Protein AF-A0A803P0S5-F1 (afdb_monomer_lite)

Structure (mmCIF, N/CA/C/O backbone):
data_AF-A0A803P0S5-F1
#
_entry.id   AF-A0A803P0S5-F1
#
loop_
_atom_site.group_PDB
_atom_site.id
_atom_site.type_symbol
_atom_site.label_atom_id
_atom_site.label_alt_id
_atom_site.label_comp_id
_atom_site.label_asym_i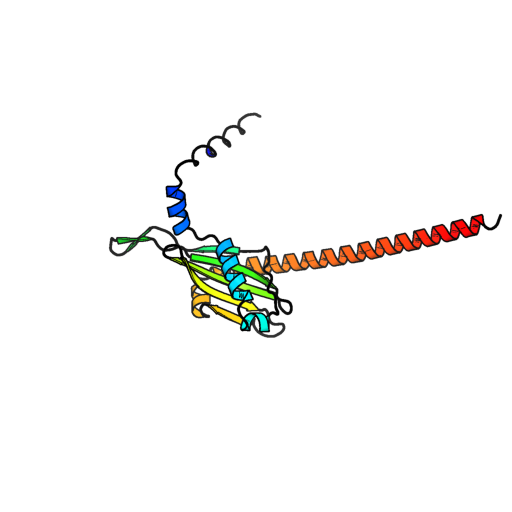d
_atom_site.label_entity_id
_atom_site.label_seq_id
_atom_site.pdbx_PDB_ins_code
_atom_site.Cartn_x
_atom_site.Cartn_y
_atom_site.Cartn_z
_atom_site.occupancy
_atom_site.B_iso_or_equiv
_atom_site.auth_seq_id
_atom_site.auth_comp_id
_atom_site.auth_asym_id
_atom_site.auth_atom_id
_atom_site.pdbx_PDB_model_num
ATOM 1 N N . MET A 1 1 ? -26.460 38.563 -8.186 1.00 47.56 1 MET A N 1
ATOM 2 C CA . MET A 1 1 ? -27.114 37.252 -7.992 1.00 47.56 1 MET A CA 1
ATOM 3 C C . MET A 1 1 ? -27.682 36.902 -9.351 1.00 47.56 1 MET A C 1
ATOM 5 O O . MET A 1 1 ? -28.290 37.793 -9.913 1.00 47.56 1 MET A O 1
ATOM 9 N N . GLU A 1 2 ? -27.401 35.695 -9.853 1.00 44.16 2 GLU A N 1
ATOM 10 C CA . GLU A 1 2 ? -27.613 35.226 -11.243 1.00 44.16 2 GLU A CA 1
ATOM 11 C C . GLU A 1 2 ? -26.492 35.617 -12.215 1.00 44.16 2 GLU A C 1
ATOM 13 O O . GLU A 1 2 ? -26.513 36.709 -12.748 1.00 44.16 2 GLU A O 1
ATOM 18 N N . ASP A 1 3 ? -25.486 34.737 -12.373 1.00 40.53 3 ASP A N 1
ATOM 19 C CA . ASP A 1 3 ? -24.646 34.631 -13.597 1.00 40.53 3 ASP A CA 1
ATOM 20 C C . ASP A 1 3 ? -23.597 33.488 -13.563 1.00 40.53 3 ASP A C 1
ATOM 22 O O . ASP A 1 3 ? -22.691 33.430 -14.390 1.00 40.53 3 ASP A O 1
ATOM 26 N N . TYR A 1 4 ? -23.696 32.518 -12.641 1.00 40.38 4 TYR A N 1
ATOM 27 C CA . TYR A 1 4 ? -22.691 31.441 -12.505 1.00 40.38 4 TYR A CA 1
ATOM 28 C C . TYR A 1 4 ? -23.192 30.019 -12.800 1.00 40.38 4 TYR A C 1
ATOM 30 O O . TYR A 1 4 ? -22.444 29.058 -12.641 1.00 40.38 4 TYR A O 1
ATOM 38 N N . VAL A 1 5 ? -24.433 29.852 -13.265 1.00 45.25 5 VAL A N 1
ATOM 39 C CA . VAL A 1 5 ? -25.038 28.511 -13.416 1.00 45.25 5 VAL A CA 1
ATOM 40 C C . VAL A 1 5 ? -24.919 27.946 -14.844 1.00 45.25 5 VAL A C 1
ATOM 42 O O . VAL A 1 5 ? -25.042 26.741 -15.041 1.00 45.25 5 VAL A O 1
ATOM 45 N N . TRP A 1 6 ? -24.565 28.755 -15.849 1.00 37.88 6 TRP A N 1
ATOM 46 C CA . TRP A 1 6 ? -24.624 28.326 -17.259 1.00 37.88 6 TRP A CA 1
ATOM 47 C C . TRP A 1 6 ? -23.312 27.832 -17.892 1.00 37.88 6 TRP A C 1
ATOM 49 O O . TRP A 1 6 ? -23.338 27.321 -19.010 1.00 37.88 6 TRP A O 1
ATOM 59 N N . HIS A 1 7 ? -22.171 27.885 -17.197 1.00 35.47 7 HIS A N 1
ATOM 60 C CA . HIS A 1 7 ? -20.891 27.414 -17.761 1.00 35.47 7 HIS A CA 1
ATOM 61 C C . HIS A 1 7 ? -20.536 25.947 -17.442 1.00 35.47 7 HIS A C 1
ATOM 63 O O . HIS A 1 7 ? -19.604 25.403 -18.033 1.00 35.47 7 HIS A O 1
ATOM 69 N N . CYS A 1 8 ? -21.296 25.266 -16.575 1.00 38.72 8 CYS A N 1
ATOM 70 C CA . CYS A 1 8 ? -20.993 23.886 -16.159 1.00 38.72 8 CYS A CA 1
ATOM 71 C C . CYS A 1 8 ? -21.664 22.779 -16.994 1.00 38.72 8 CYS A C 1
ATOM 73 O O . CYS A 1 8 ? -21.311 21.613 -16.830 1.00 38.72 8 CYS A O 1
ATOM 75 N N . GLN A 1 9 ? -22.585 23.093 -17.913 1.00 36.31 9 GLN A N 1
ATOM 76 C CA . GLN A 1 9 ? -23.286 22.064 -18.705 1.00 36.31 9 GLN A CA 1
ATOM 77 C C . GLN A 1 9 ? -22.793 21.899 -20.151 1.00 36.31 9 GLN A C 1
ATOM 79 O O . GLN A 1 9 ? -22.997 20.834 -20.733 1.00 36.31 9 GLN A O 1
ATOM 84 N N . TYR A 1 10 ? -22.066 22.862 -20.729 1.00 33.28 10 TYR A N 1
ATOM 85 C CA . TYR A 1 10 ? -21.637 22.760 -22.135 1.00 33.28 10 TYR A CA 1
ATOM 86 C C . TYR A 1 10 ? -20.366 21.924 -22.366 1.00 33.28 10 TYR A C 1
ATOM 88 O O . TYR A 1 10 ? -20.175 21.387 -23.458 1.00 33.28 10 TYR A O 1
ATOM 96 N N . LEU A 1 11 ? -19.523 21.712 -21.346 1.00 36.22 11 LEU A N 1
ATOM 97 C CA . LEU A 1 11 ? -18.338 20.848 -21.483 1.00 36.22 11 LEU A CA 1
ATOM 98 C C . LEU A 1 11 ? -18.646 19.344 -21.372 1.00 36.22 11 LEU A C 1
ATOM 100 O O . LEU A 1 11 ? -17.799 18.520 -21.721 1.00 36.22 11 LEU A O 1
ATOM 104 N N . TYR A 1 12 ? -19.854 18.969 -20.937 1.00 37.53 12 TYR A N 1
ATOM 105 C CA . TYR A 1 12 ? -20.242 17.566 -20.751 1.00 37.53 12 TYR A CA 1
ATOM 106 C C . TYR A 1 12 ? -20.809 16.894 -22.015 1.00 37.53 12 TYR A C 1
ATOM 108 O O . TYR A 1 12 ? -21.066 15.690 -22.004 1.00 37.53 12 TYR A O 1
ATOM 116 N N . TRP A 1 13 ? -20.960 17.625 -23.129 1.00 30.84 13 TRP A N 1
ATOM 117 C CA . TRP A 1 13 ? -21.621 17.114 -24.341 1.00 30.84 13 TRP A CA 1
ATOM 118 C C . TRP A 1 13 ? -20.721 16.924 -25.577 1.00 30.84 13 TRP A C 1
ATOM 120 O O . TRP A 1 13 ? -21.161 16.339 -26.564 1.00 30.84 13 TRP A O 1
ATOM 130 N N . VAL A 1 14 ? -19.439 17.317 -25.541 1.00 37.56 14 VAL A N 1
ATOM 131 C CA . VAL A 1 14 ? -18.550 17.247 -26.730 1.00 37.56 14 VAL A CA 1
ATOM 132 C C . VAL A 1 14 ? -17.591 16.039 -26.732 1.00 37.56 14 VAL A C 1
ATOM 134 O O . VAL A 1 14 ? -17.011 15.700 -27.760 1.00 37.56 14 VAL A O 1
ATOM 137 N N . LEU A 1 15 ? -17.472 15.286 -25.633 1.00 41.56 15 LEU A N 1
ATOM 138 C CA . LEU A 1 15 ? -16.545 14.140 -25.524 1.00 41.56 15 LEU A CA 1
ATOM 139 C C . LEU A 1 15 ? -17.219 12.759 -25.620 1.00 41.56 15 LEU A C 1
ATOM 141 O O . LEU A 1 15 ? -16.735 11.779 -25.054 1.00 41.56 15 LEU A O 1
ATOM 145 N N . ARG A 1 16 ? -18.317 12.647 -26.376 1.00 42.69 16 ARG A N 1
ATOM 146 C CA . ARG A 1 16 ? -19.028 11.378 -26.615 1.00 42.69 16 ARG A CA 1
ATOM 147 C C . ARG A 1 16 ? -19.100 11.012 -28.103 1.00 42.69 16 ARG A C 1
ATOM 149 O O . ARG A 1 16 ? -20.183 10.779 -28.621 1.00 42.69 16 ARG A O 1
ATOM 156 N N . ARG A 1 17 ? -17.965 10.914 -28.809 1.00 42.03 17 ARG A N 1
ATOM 157 C CA . ARG A 1 17 ? -17.876 10.196 -30.102 1.00 42.03 17 ARG A CA 1
ATOM 158 C C . ARG A 1 17 ? -16.496 9.552 -30.302 1.00 42.03 17 ARG A C 1
ATOM 160 O O . ARG A 1 17 ? -15.474 10.187 -30.072 1.00 42.03 17 ARG A O 1
ATOM 167 N N . ASN A 1 18 ? -16.514 8.311 -30.804 1.00 40.56 18 ASN A N 1
ATOM 168 C CA . ASN A 1 18 ? -15.414 7.496 -31.359 1.00 40.56 18 ASN A CA 1
ATOM 169 C C . ASN A 1 18 ? -14.682 6.524 -30.401 1.00 40.56 18 ASN A C 1
ATOM 171 O O . ASN A 1 18 ? -13.647 6.827 -29.807 1.00 40.56 18 ASN A O 1
ATOM 175 N N . GLY A 1 19 ? -15.163 5.272 -30.360 1.00 47.06 19 GLY A N 1
ATOM 176 C CA . GLY A 1 19 ? -14.571 4.136 -29.631 1.00 47.06 19 GLY A CA 1
ATOM 177 C C . GLY A 1 19 ? -13.154 3.714 -30.067 1.00 47.06 19 GLY A C 1
ATOM 178 O O . GLY A 1 19 ? -12.514 2.927 -29.373 1.00 47.06 19 GLY A O 1
ATOM 179 N N . GLN A 1 20 ? -12.607 4.274 -31.152 1.00 40.25 20 GLN A N 1
ATOM 180 C CA . GLN A 1 20 ? -11.223 4.018 -31.578 1.00 40.25 20 GLN A CA 1
ATOM 181 C C . GLN A 1 20 ? -10.187 4.796 -30.739 1.00 40.25 20 GLN A C 1
ATOM 183 O O . GLN A 1 20 ? -9.098 4.288 -30.464 1.00 40.25 20 GLN A O 1
ATOM 188 N N . GLY A 1 21 ? -10.542 5.984 -30.229 1.00 42.38 21 GLY A N 1
ATOM 189 C CA . GLY A 1 21 ? -9.680 6.771 -29.334 1.00 42.38 21 GLY A CA 1
ATOM 190 C C . GLY A 1 21 ? -9.523 6.149 -27.938 1.00 42.38 21 GLY A C 1
ATOM 191 O O . GLY A 1 21 ? -8.459 6.255 -27.321 1.00 42.38 21 GLY A O 1
ATOM 192 N N . LEU A 1 22 ? -10.550 5.430 -27.465 1.00 46.50 22 LEU A N 1
ATOM 193 C CA . LEU A 1 22 ? -10.514 4.665 -26.213 1.00 46.50 22 LEU A CA 1
ATOM 194 C C . LEU A 1 22 ? -9.518 3.500 -26.279 1.00 46.50 22 LEU A C 1
ATOM 196 O O . LEU A 1 22 ? -8.771 3.285 -25.325 1.00 46.50 22 LEU A O 1
ATOM 200 N N . TY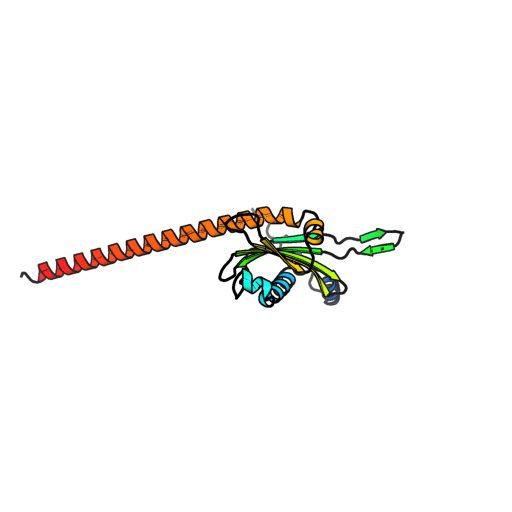R A 1 23 ? -9.452 2.788 -27.407 1.00 46.53 23 TYR A N 1
ATOM 201 C CA . TYR A 1 23 ? -8.584 1.615 -27.566 1.00 46.53 23 TYR A CA 1
ATOM 202 C C . TYR A 1 23 ? -7.093 1.977 -27.559 1.00 46.53 23 TYR A C 1
ATOM 204 O O . TYR A 1 23 ? -6.273 1.298 -26.934 1.00 46.53 23 TYR A O 1
ATOM 212 N N . VAL A 1 24 ? -6.736 3.088 -28.212 1.00 48.72 24 VAL A N 1
ATOM 213 C CA . VAL A 1 24 ? -5.361 3.606 -28.225 1.00 48.72 24 VAL A CA 1
ATOM 214 C C . VAL A 1 24 ? -4.982 4.117 -26.833 1.00 48.72 24 VAL A C 1
ATOM 216 O O . VAL A 1 24 ? -3.957 3.704 -26.293 1.00 48.72 24 VAL A O 1
ATOM 219 N N . ARG A 1 25 ? -5.840 4.917 -26.180 1.00 51.81 25 ARG A N 1
ATOM 220 C CA . ARG A 1 25 ? -5.601 5.380 -24.799 1.00 51.81 25 ARG A CA 1
ATOM 221 C C . ARG A 1 25 ? -5.456 4.216 -23.814 1.00 51.81 25 ARG A C 1
ATOM 223 O O . ARG A 1 25 ? -4.522 4.215 -23.016 1.00 51.81 25 ARG A O 1
ATOM 230 N N . ALA A 1 26 ? -6.293 3.184 -23.906 1.00 57.50 26 ALA A N 1
ATOM 231 C CA . ALA A 1 26 ? -6.224 2.013 -23.031 1.00 57.50 26 ALA A CA 1
ATOM 232 C C . ALA A 1 26 ? -4.910 1.224 -23.171 1.00 57.50 26 ALA A C 1
ATOM 234 O O . ALA A 1 26 ? -4.435 0.647 -22.190 1.00 57.50 26 ALA A O 1
ATOM 235 N N . ARG A 1 27 ? -4.278 1.212 -24.354 1.00 57.25 27 ARG A N 1
ATOM 236 C CA . ARG A 1 27 ? -2.969 0.565 -24.562 1.00 57.25 27 ARG A CA 1
ATOM 237 C C . ARG A 1 27 ? -1.812 1.313 -23.896 1.00 57.25 27 ARG A C 1
ATOM 239 O O . ARG A 1 27 ? -0.848 0.661 -23.491 1.00 57.25 27 ARG A O 1
ATOM 246 N N . PHE A 1 28 ? -1.921 2.631 -23.728 1.00 61.09 28 PHE A N 1
ATOM 247 C CA . PHE A 1 28 ? -0.835 3.482 -23.221 1.00 61.09 28 PHE A CA 1
ATOM 248 C C . PHE A 1 28 ? -1.054 4.033 -21.803 1.00 61.09 28 PHE A C 1
ATOM 250 O O . PHE A 1 28 ? -0.093 4.457 -21.162 1.00 61.09 28 PHE A O 1
ATOM 257 N N . THR A 1 29 ? -2.280 4.001 -21.278 1.00 74.56 29 THR A N 1
ATOM 258 C CA . THR A 1 29 ? -2.593 4.416 -19.903 1.00 74.56 29 THR A CA 1
ATOM 259 C C . THR A 1 29 ? -2.438 3.248 -18.932 1.00 74.56 29 THR A C 1
ATOM 261 O O . THR A 1 29 ? -2.897 2.136 -19.202 1.00 74.56 29 THR A O 1
ATOM 264 N N . ILE A 1 30 ? -1.789 3.487 -17.793 1.00 87.12 30 ILE A N 1
ATOM 265 C CA . ILE A 1 30 ? -1.737 2.544 -16.672 1.00 87.12 30 ILE A CA 1
ATOM 266 C C . ILE A 1 30 ? -2.931 2.829 -15.762 1.00 87.12 30 ILE A C 1
ATOM 268 O O . ILE A 1 30 ? -3.132 3.967 -15.358 1.00 87.12 30 ILE A O 1
ATOM 272 N N . ASN A 1 31 ? -3.727 1.799 -15.477 1.00 89.12 31 ASN A N 1
ATOM 273 C CA . ASN A 1 31 ? -4.749 1.836 -14.431 1.00 89.12 31 ASN A CA 1
ATOM 274 C C . ASN A 1 31 ? -4.131 1.300 -13.115 1.00 89.12 31 ASN A C 1
ATOM 276 O O . ASN A 1 31 ? -3.709 0.134 -13.128 1.00 89.12 31 ASN A O 1
ATOM 280 N N . PRO A 1 32 ? -4.068 2.107 -12.036 1.00 90.31 32 PRO A N 1
ATOM 281 C CA . PRO A 1 32 ? -3.460 1.721 -10.761 1.00 90.31 32 PRO A CA 1
ATOM 282 C C . PRO A 1 32 ? -4.259 0.642 -10.013 1.00 90.31 32 PRO A C 1
ATOM 284 O O . PRO A 1 32 ? -3.650 -0.278 -9.482 1.00 90.31 32 PRO A O 1
ATOM 287 N N . ASP A 1 33 ? -5.594 0.635 -10.064 1.00 92.25 33 ASP A N 1
ATOM 288 C CA . ASP A 1 33 ? -6.414 -0.417 -9.431 1.00 92.25 33 ASP A CA 1
ATOM 289 C C . ASP A 1 33 ? -6.187 -1.793 -10.057 1.00 92.25 33 ASP A C 1
ATOM 291 O O . ASP A 1 33 ? -6.251 -2.838 -9.407 1.00 92.25 33 ASP A O 1
ATOM 295 N N . ARG A 1 34 ? -5.905 -1.827 -11.362 1.00 92.75 34 ARG A N 1
ATOM 296 C CA . ARG A 1 34 ? -5.506 -3.068 -12.028 1.00 92.75 34 ARG A CA 1
ATOM 297 C C . ARG A 1 34 ? -4.119 -3.517 -11.576 1.00 92.75 34 ARG A C 1
ATOM 299 O O . ARG A 1 34 ? -3.926 -4.717 -11.411 1.00 92.75 34 ARG A O 1
ATOM 306 N N . VAL A 1 35 ? -3.185 -2.587 -11.371 1.00 94.12 35 VAL A N 1
ATOM 307 C CA . VAL A 1 35 ? -1.857 -2.894 -10.814 1.00 94.12 35 VAL A CA 1
ATOM 308 C C . VAL A 1 35 ? -1.993 -3.446 -9.396 1.00 94.12 35 VAL A C 1
ATOM 310 O O . VAL A 1 35 ? -1.453 -4.514 -9.126 1.00 94.12 35 VAL A O 1
ATOM 313 N N . TYR A 1 36 ? -2.794 -2.799 -8.549 1.00 95.31 36 TYR A N 1
ATOM 314 C CA . TYR A 1 36 ? -3.115 -3.252 -7.197 1.00 95.31 36 TYR A CA 1
ATOM 315 C C . TYR A 1 36 ? -3.657 -4.687 -7.187 1.00 95.31 36 TYR A C 1
ATOM 317 O O . TYR A 1 36 ? -3.119 -5.546 -6.496 1.00 95.31 36 TYR A O 1
ATOM 325 N N . ARG A 1 37 ? -4.658 -4.998 -8.024 1.00 95.19 37 ARG A N 1
ATOM 326 C CA . ARG A 1 37 ? -5.218 -6.361 -8.110 1.00 95.19 37 ARG A CA 1
ATOM 327 C C . ARG A 1 37 ? -4.194 -7.407 -8.548 1.00 95.19 37 ARG A C 1
ATOM 329 O O . ARG A 1 37 ? -4.227 -8.533 -8.058 1.00 95.19 37 ARG A O 1
ATOM 336 N N . ILE A 1 38 ? -3.303 -7.060 -9.480 1.00 95.50 38 ILE A N 1
ATOM 337 C CA . ILE A 1 38 ? -2.226 -7.962 -9.913 1.00 95.50 38 ILE A CA 1
ATOM 338 C C . ILE A 1 38 ? -1.234 -8.181 -8.764 1.00 95.50 38 ILE A C 1
ATOM 340 O O . ILE A 1 38 ? -0.862 -9.325 -8.512 1.00 95.50 38 ILE A O 1
ATOM 344 N N . ALA A 1 39 ? -0.845 -7.113 -8.061 1.00 96.38 39 ALA A N 1
ATOM 345 C CA . ALA A 1 39 ? 0.053 -7.186 -6.913 1.00 96.38 39 ALA A CA 1
ATOM 346 C C . ALA A 1 39 ? -0.548 -8.048 -5.792 1.00 96.38 39 ALA A C 1
ATOM 348 O O . ALA A 1 39 ? 0.064 -9.035 -5.404 1.00 96.38 39 ALA A O 1
ATOM 349 N N . MET A 1 40 ? -1.784 -7.771 -5.362 1.00 96.06 40 MET A N 1
ATOM 350 C CA . MET A 1 40 ? -2.470 -8.539 -4.313 1.00 96.06 40 MET A CA 1
ATOM 351 C C . MET A 1 40 ? -2.600 -10.024 -4.644 1.00 96.06 40 MET A C 1
ATOM 353 O O . MET A 1 40 ? -2.435 -10.863 -3.760 1.00 96.06 40 MET A O 1
ATOM 357 N N . ARG A 1 41 ? -2.859 -10.367 -5.913 1.00 95.81 41 ARG A N 1
ATOM 358 C CA . ARG A 1 41 ? -2.897 -11.767 -6.351 1.00 95.81 41 ARG A CA 1
ATOM 359 C C . ARG A 1 41 ? -1.531 -12.435 -6.211 1.00 95.81 41 ARG A C 1
ATOM 361 O O . ARG A 1 41 ? -1.460 -13.551 -5.713 1.00 95.81 41 ARG A O 1
ATOM 368 N N . ARG A 1 42 ? -0.460 -11.765 -6.648 1.00 96.00 42 ARG A N 1
ATOM 369 C CA . ARG A 1 42 ? 0.908 -12.298 -6.550 1.00 96.00 42 ARG A CA 1
ATOM 370 C C . ARG A 1 42 ? 1.343 -12.469 -5.096 1.00 96.00 42 ARG A C 1
ATOM 372 O O . ARG A 1 42 ? 1.867 -13.521 -4.756 1.00 96.00 42 ARG A O 1
ATOM 379 N N . LEU A 1 43 ? 1.059 -11.485 -4.243 1.00 95.62 43 LEU A N 1
ATOM 380 C CA . LEU A 1 43 ? 1.374 -11.534 -2.813 1.00 95.62 43 LEU A CA 1
ATOM 381 C C . LEU A 1 43 ? 0.649 -12.695 -2.117 1.00 95.62 43 LEU A C 1
ATOM 383 O O . LEU A 1 43 ? 1.296 -13.495 -1.455 1.00 95.62 43 LEU A O 1
ATOM 387 N N . ASN A 1 44 ? -0.655 -12.869 -2.361 1.00 95.06 44 ASN A N 1
ATOM 388 C CA . ASN A 1 44 ? -1.442 -13.982 -1.806 1.00 95.06 44 ASN A CA 1
ATOM 389 C C . ASN A 1 44 ? -1.110 -15.365 -2.395 1.00 95.06 44 ASN A C 1
ATOM 391 O O . ASN A 1 44 ? -1.674 -16.361 -1.958 1.00 95.06 44 ASN A O 1
ATOM 395 N N . THR A 1 45 ? -0.230 -15.442 -3.395 1.00 95.00 45 THR A N 1
ATOM 396 C CA . THR A 1 45 ? 0.249 -16.719 -3.954 1.00 95.00 45 THR A CA 1
ATOM 397 C C . THR A 1 45 ? 1.687 -17.021 -3.510 1.00 95.00 45 THR A C 1
ATOM 399 O O . THR A 1 45 ? 2.182 -18.124 -3.718 1.00 95.00 45 THR A O 1
ATOM 402 N N . SER A 1 46 ? 2.386 -16.053 -2.909 1.00 94.31 46 SER A N 1
ATOM 403 C CA . SER A 1 46 ? 3.795 -16.191 -2.546 1.00 94.31 46 SER A CA 1
ATOM 404 C C . SER A 1 46 ? 3.952 -16.823 -1.166 1.00 94.31 46 SER A C 1
ATOM 406 O O . SER A 1 46 ? 3.723 -16.161 -0.156 1.00 94.31 46 SER A O 1
ATOM 408 N N . ALA A 1 47 ? 4.399 -18.081 -1.120 1.00 93.12 47 ALA A N 1
ATOM 409 C CA . ALA A 1 47 ? 4.609 -18.811 0.132 1.00 93.12 47 ALA A CA 1
ATOM 410 C C . ALA A 1 47 ? 5.533 -18.062 1.106 1.00 93.12 47 ALA A C 1
ATOM 412 O O . ALA A 1 47 ? 5.176 -17.903 2.265 1.00 93.12 47 ALA A O 1
ATOM 413 N N . GLY A 1 48 ? 6.654 -17.508 0.628 1.00 91.38 48 GLY A N 1
ATOM 414 C CA . GLY A 1 48 ? 7.610 -16.809 1.496 1.00 91.38 48 GLY A CA 1
ATOM 415 C C . GLY A 1 48 ? 7.068 -15.516 2.115 1.00 91.38 48 GLY A C 1
ATOM 416 O O . GLY A 1 48 ? 7.491 -15.128 3.195 1.00 91.38 48 GLY A O 1
ATOM 417 N N . ILE A 1 49 ? 6.107 -14.847 1.469 1.00 92.50 49 ILE A N 1
ATOM 418 C CA . ILE A 1 49 ? 5.453 -13.672 2.070 1.00 92.50 49 ILE A CA 1
ATOM 419 C C . ILE A 1 49 ? 4.379 -14.122 3.058 1.00 92.50 49 ILE A C 1
ATOM 421 O O . ILE A 1 49 ? 4.264 -13.554 4.142 1.00 92.50 49 ILE A O 1
ATOM 425 N N . LEU A 1 50 ? 3.610 -15.151 2.697 1.00 94.12 50 LEU A N 1
ATOM 426 C CA . LEU A 1 50 ? 2.573 -15.709 3.561 1.00 94.12 50 LEU A CA 1
ATOM 427 C C . LEU A 1 50 ? 3.142 -16.316 4.844 1.00 94.12 50 LEU A C 1
ATOM 429 O O . LEU A 1 50 ? 2.507 -16.193 5.882 1.00 94.12 50 LEU A O 1
ATOM 433 N N . GLU A 1 51 ? 4.328 -16.916 4.791 1.00 92.62 51 GLU A N 1
ATOM 434 C CA . GLU A 1 51 ? 5.017 -17.468 5.960 1.00 92.62 51 GLU A CA 1
ATOM 435 C C . GLU A 1 51 ? 5.414 -16.379 6.964 1.00 92.62 51 GLU A C 1
ATOM 437 O O . GLU A 1 51 ? 5.306 -16.581 8.165 1.00 92.62 51 GLU A O 1
ATOM 442 N N . VAL A 1 52 ? 5.833 -15.203 6.486 1.00 92.12 52 VAL A N 1
ATOM 443 C CA . VAL A 1 52 ? 6.291 -14.113 7.366 1.00 92.12 52 VAL A CA 1
ATOM 444 C C . VAL A 1 52 ? 5.135 -13.244 7.868 1.00 92.12 52 VAL A C 1
ATOM 446 O O . VAL A 1 52 ? 5.200 -12.688 8.964 1.00 92.12 52 VAL A O 1
ATOM 449 N N . MET A 1 53 ? 4.099 -13.050 7.050 1.00 92.44 53 MET A N 1
ATOM 450 C CA . MET A 1 53 ? 2.990 -12.141 7.366 1.00 92.44 53 MET A CA 1
ATOM 451 C C . MET A 1 53 ? 1.738 -12.847 7.889 1.00 92.44 53 MET A C 1
ATOM 453 O O . MET A 1 53 ? 0.904 -12.195 8.522 1.00 92.44 53 MET A O 1
ATOM 457 N N . GLY A 1 54 ? 1.598 -14.141 7.610 1.00 93.06 54 GLY A N 1
ATOM 458 C CA . GLY A 1 54 ? 0.399 -14.926 7.863 1.00 93.06 54 GLY A CA 1
ATOM 459 C C . GLY A 1 54 ? -0.682 -14.743 6.787 1.00 93.06 54 GLY A C 1
ATOM 460 O O . GLY A 1 54 ? -0.918 -13.639 6.288 1.00 93.06 54 GLY A O 1
ATOM 461 N N . ALA A 1 55 ? -1.346 -15.838 6.410 1.00 90.62 55 ALA A N 1
ATOM 462 C CA . ALA A 1 55 ? -2.398 -15.856 5.392 1.00 90.62 55 ALA A CA 1
ATOM 463 C C . ALA A 1 55 ? -3.812 -15.695 5.996 1.00 90.62 55 ALA A C 1
ATOM 465 O O . ALA A 1 55 ? -4.050 -16.165 7.108 1.00 90.62 55 ALA A O 1
ATOM 466 N N . PRO A 1 56 ? -4.790 -15.137 5.253 1.00 90.19 56 PRO A N 1
ATOM 467 C CA . PRO A 1 56 ? -4.660 -14.459 3.962 1.00 90.19 56 PRO A CA 1
ATOM 468 C C . PRO A 1 56 ? -4.182 -13.009 4.121 1.00 90.19 56 PRO A C 1
ATOM 470 O O . PRO A 1 56 ? -4.398 -12.376 5.154 1.00 90.19 56 PRO A O 1
ATOM 473 N N . LEU A 1 57 ? -3.595 -12.450 3.062 1.00 93.94 57 LEU A N 1
ATOM 474 C CA . LEU A 1 57 ? -3.225 -11.038 3.042 1.00 93.94 57 LEU A CA 1
ATOM 475 C C . LEU A 1 57 ? -4.397 -10.185 2.564 1.00 93.94 57 LEU A C 1
ATOM 477 O O . LEU A 1 57 ? -4.884 -10.344 1.437 1.00 93.94 57 LEU A O 1
ATOM 481 N N . SER A 1 58 ? -4.786 -9.219 3.386 1.00 92.81 58 SER A N 1
ATOM 482 C CA . SER A 1 58 ? -5.751 -8.176 3.062 1.00 92.81 58 SER A CA 1
ATOM 483 C C . SER A 1 58 ? -5.038 -6.850 2.800 1.00 92.81 58 SER A C 1
ATOM 485 O O . SER A 1 58 ? -4.107 -6.456 3.501 1.00 92.81 58 SER A O 1
ATOM 487 N N . GLY A 1 59 ? -5.435 -6.159 1.734 1.00 87.81 59 GLY A N 1
ATOM 488 C CA . GLY A 1 59 ? -4.947 -4.809 1.464 1.00 87.81 59 GLY A CA 1
ATOM 489 C C . GLY A 1 59 ? -5.856 -3.766 2.108 1.00 87.81 59 GLY A C 1
ATOM 490 O O . GLY A 1 59 ? -7.036 -4.027 2.319 1.00 87.81 59 GLY A O 1
ATOM 491 N N . SER A 1 60 ? -5.314 -2.583 2.381 1.00 85.56 60 SER A N 1
ATOM 492 C CA . SER A 1 60 ? -6.103 -1.430 2.829 1.00 85.56 60 SER A CA 1
ATOM 493 C C . SER A 1 60 ? -6.733 -0.674 1.646 1.00 85.56 60 SER A C 1
ATOM 495 O O . SER A 1 60 ? -6.312 -0.813 0.487 1.00 85.56 60 SER A O 1
ATOM 497 N N . ASP A 1 61 ? -7.731 0.156 1.948 1.00 84.50 61 ASP A N 1
ATOM 498 C CA . ASP A 1 61 ? -8.305 1.129 1.015 1.00 84.50 61 ASP A CA 1
ATOM 499 C C . ASP A 1 61 ? -7.351 2.293 0.726 1.00 84.50 61 ASP A C 1
ATOM 501 O O . ASP A 1 61 ? -7.412 2.897 -0.348 1.00 84.50 61 ASP A O 1
ATOM 505 N N . LEU A 1 62 ? -6.402 2.559 1.631 1.00 87.31 62 LEU A N 1
ATOM 506 C CA . LEU A 1 62 ? -5.359 3.552 1.416 1.00 87.31 62 LEU A CA 1
ATOM 507 C C . LEU A 1 62 ? -4.403 3.094 0.308 1.00 87.31 62 LEU A C 1
ATOM 509 O O . LEU A 1 62 ? -3.700 2.091 0.430 1.00 87.31 62 LEU A O 1
ATOM 513 N N . ARG A 1 63 ? -4.344 3.859 -0.784 1.00 90.94 63 ARG A N 1
ATOM 514 C CA . ARG A 1 63 ? -3.446 3.607 -1.918 1.00 90.94 63 ARG A CA 1
ATOM 515 C C . ARG A 1 63 ? -2.873 4.925 -2.406 1.00 90.94 63 ARG A C 1
ATOM 517 O O . ARG A 1 63 ? -3.618 5.813 -2.813 1.00 90.94 63 ARG A O 1
ATOM 524 N N . ALA A 1 64 ? -1.553 5.033 -2.428 1.00 90.00 64 ALA A N 1
ATOM 525 C CA . ALA A 1 64 ? -0.858 6.168 -3.011 1.00 90.00 64 ALA A CA 1
ATOM 526 C C . ALA A 1 64 ? -0.187 5.734 -4.307 1.00 90.00 64 ALA A C 1
ATOM 528 O O . ALA A 1 64 ? 0.505 4.720 -4.347 1.00 90.00 64 ALA A O 1
ATOM 529 N N . TYR A 1 65 ? -0.369 6.495 -5.378 1.00 89.31 65 TYR A N 1
ATOM 530 C CA . TYR A 1 65 ? 0.326 6.219 -6.624 1.00 89.31 65 TYR A CA 1
ATOM 531 C C . TYR A 1 65 ? 0.874 7.487 -7.248 1.00 89.31 65 TYR A C 1
ATOM 533 O O . TYR A 1 65 ? 0.277 8.558 -7.173 1.00 89.31 65 TYR A O 1
ATOM 541 N N . VAL A 1 66 ? 2.001 7.335 -7.933 1.00 85.56 66 VAL A N 1
ATOM 542 C CA . VAL A 1 66 ? 2.554 8.367 -8.798 1.00 85.56 66 VAL A CA 1
ATOM 543 C C . VAL A 1 66 ? 2.869 7.771 -10.157 1.00 85.56 66 VAL A C 1
ATOM 545 O O . VAL A 1 66 ? 3.377 6.658 -10.308 1.00 85.56 66 VAL A O 1
ATOM 548 N N . MET A 1 67 ? 2.520 8.528 -11.184 1.00 85.06 67 MET A N 1
ATOM 549 C CA . MET A 1 67 ? 2.816 8.194 -12.564 1.00 85.06 67 MET A CA 1
ATOM 550 C C . MET A 1 67 ? 4.097 8.922 -12.955 1.00 85.06 67 MET A C 1
ATOM 552 O O . MET A 1 67 ? 4.130 10.149 -12.927 1.00 85.06 67 MET A O 1
ATOM 556 N N . SER A 1 68 ? 5.139 8.186 -13.343 1.00 75.38 68 SER A N 1
ATOM 557 C CA . SER A 1 68 ? 6.382 8.784 -13.836 1.00 75.38 68 SER A CA 1
ATOM 558 C C . SER A 1 68 ? 6.590 8.518 -15.325 1.00 75.38 68 SER A C 1
ATOM 560 O O . SER A 1 68 ? 6.281 7.449 -15.866 1.00 75.38 68 SER A O 1
ATOM 562 N N . GLY A 1 69 ? 7.125 9.521 -16.018 1.00 67.62 69 GLY A N 1
ATOM 563 C CA . GLY A 1 69 ? 7.369 9.461 -17.453 1.00 67.62 69 GLY A CA 1
ATOM 564 C C . GLY A 1 69 ? 6.107 9.574 -18.315 1.00 67.62 69 GLY A C 1
ATOM 565 O O . GLY A 1 69 ? 5.010 9.884 -17.859 1.00 67.62 69 GLY A O 1
ATOM 566 N N . GLY A 1 70 ? 6.287 9.325 -19.611 1.00 62.41 70 GLY A N 1
ATOM 567 C CA . GLY A 1 70 ? 5.371 9.806 -20.644 1.00 62.41 70 GLY A CA 1
ATOM 568 C C . GLY A 1 70 ? 5.883 11.112 -21.252 1.00 62.41 70 GLY A C 1
ATOM 569 O O . GLY A 1 70 ? 6.556 11.892 -20.587 1.00 62.41 70 GLY A O 1
ATOM 570 N N . GLY A 1 71 ? 5.635 11.295 -22.546 1.00 60.34 71 GLY A N 1
ATOM 571 C CA . GLY A 1 71 ? 6.135 12.428 -23.327 1.00 60.34 71 GLY A CA 1
ATOM 572 C C . GLY A 1 71 ? 6.804 11.983 -24.627 1.00 60.34 71 GLY A C 1
ATOM 573 O O . GLY A 1 71 ? 7.331 10.866 -24.720 1.00 60.34 71 GLY A O 1
ATOM 574 N N . LEU A 1 72 ? 6.749 12.852 -25.638 1.00 58.50 72 LEU A N 1
ATOM 575 C CA . LEU A 1 72 ? 7.585 12.730 -26.826 1.00 58.50 72 LEU A CA 1
ATOM 576 C C . LEU A 1 72 ? 8.987 13.213 -26.462 1.00 58.50 72 LEU A C 1
ATOM 578 O O . LEU A 1 72 ? 9.167 14.343 -26.025 1.00 58.50 72 LEU A O 1
ATOM 582 N N . THR A 1 73 ? 9.978 12.359 -26.659 1.00 66.44 73 THR A N 1
ATOM 583 C CA . THR A 1 73 ? 11.388 12.746 -26.600 1.00 66.44 73 THR A CA 1
ATOM 584 C C . THR A 1 73 ? 11.973 12.585 -27.990 1.00 66.44 73 THR A C 1
ATOM 586 O O . THR A 1 73 ? 11.793 11.529 -28.597 1.00 66.44 73 THR A O 1
ATOM 589 N N . ILE A 1 74 ? 12.662 13.597 -28.505 1.00 68.44 74 ILE A N 1
ATOM 590 C CA . ILE A 1 74 ? 13.434 13.465 -29.742 1.00 68.44 74 ILE A CA 1
ATOM 591 C C . ILE A 1 74 ? 14.827 12.997 -29.333 1.00 68.44 74 ILE A C 1
ATOM 593 O O . ILE A 1 74 ? 15.531 13.697 -28.612 1.00 68.44 74 ILE A O 1
ATOM 597 N N . LYS A 1 75 ? 15.210 11.792 -29.757 1.00 70.12 75 LYS A N 1
ATOM 598 C CA . LYS A 1 75 ? 16.585 11.299 -29.635 1.00 70.12 75 LYS A CA 1
ATOM 599 C C . LYS A 1 75 ? 17.049 10.915 -31.033 1.00 70.12 75 LYS A C 1
ATOM 601 O O . LYS A 1 75 ? 16.347 10.163 -31.705 1.00 70.12 75 LYS A O 1
ATOM 606 N N . ASP A 1 76 ? 18.182 11.453 -31.471 1.00 76.31 76 ASP A N 1
ATOM 607 C CA . ASP A 1 76 ? 18.760 11.188 -32.796 1.00 76.31 76 ASP A CA 1
ATOM 608 C C . ASP A 1 76 ? 17.772 11.486 -33.949 1.00 76.31 76 ASP A C 1
ATOM 610 O O . ASP A 1 76 ? 17.576 10.661 -34.839 1.00 76.31 76 ASP A O 1
ATOM 614 N N . PHE A 1 77 ? 17.060 12.624 -33.881 1.00 75.88 77 PHE A N 1
ATOM 615 C CA . PHE A 1 77 ? 15.997 13.022 -34.830 1.00 75.88 77 PHE A CA 1
ATOM 616 C C . PHE A 1 77 ? 14.839 12.015 -34.994 1.00 75.88 77 PHE A C 1
ATOM 618 O O . PHE A 1 77 ? 13.988 12.170 -35.869 1.00 75.88 77 PHE A O 1
ATOM 625 N N . LYS A 1 78 ? 14.741 11.006 -34.120 1.00 69.62 78 LYS A N 1
ATOM 626 C CA . LYS A 1 78 ? 13.641 10.038 -34.096 1.00 69.62 78 LYS A CA 1
ATOM 627 C C . LYS A 1 78 ? 12.738 10.312 -32.890 1.00 69.62 78 LYS A C 1
ATOM 629 O O . LYS A 1 78 ? 13.209 10.233 -31.748 1.00 69.62 78 LYS A O 1
ATOM 634 N N . PRO A 1 79 ? 11.440 10.608 -33.092 1.00 74.25 79 PRO A N 1
ATOM 635 C CA . PRO A 1 79 ? 10.510 10.761 -31.984 1.00 74.25 79 PRO A CA 1
ATOM 636 C C . PRO A 1 79 ? 10.351 9.415 -31.268 1.00 74.25 79 PRO A C 1
ATOM 638 O O . PRO A 1 79 ? 9.884 8.425 -31.829 1.00 74.25 79 PRO A O 1
ATOM 641 N N . ARG A 1 80 ? 10.759 9.371 -30.000 1.00 71.00 80 ARG A N 1
ATOM 642 C CA . ARG A 1 80 ? 10.572 8.238 -29.096 1.00 71.00 80 ARG A CA 1
ATOM 643 C C . ARG A 1 80 ? 9.528 8.592 -28.053 1.00 71.00 80 ARG A C 1
ATOM 645 O O . ARG A 1 80 ? 9.669 9.564 -27.317 1.00 71.00 80 ARG A O 1
ATOM 652 N N . ILE A 1 81 ? 8.504 7.753 -27.954 1.00 70.06 81 ILE A N 1
ATOM 653 C CA . ILE A 1 81 ? 7.515 7.827 -26.881 1.00 70.06 81 ILE A CA 1
ATOM 654 C C . ILE A 1 81 ? 8.086 7.074 -25.682 1.00 70.06 81 ILE A C 1
ATOM 656 O O . ILE A 1 81 ? 8.277 5.854 -25.740 1.00 70.06 81 ILE A O 1
ATOM 660 N N . ARG A 1 82 ? 8.356 7.779 -24.579 1.00 71.19 82 ARG A N 1
ATOM 661 C CA . ARG A 1 82 ? 8.690 7.096 -23.324 1.00 71.19 82 ARG A CA 1
ATOM 662 C C . ARG A 1 82 ? 7.431 6.446 -22.763 1.00 71.19 82 ARG A C 1
ATOM 664 O O . ARG A 1 82 ? 6.422 7.095 -22.511 1.00 71.19 82 ARG A O 1
ATOM 671 N N . SER A 1 83 ? 7.507 5.142 -22.546 1.00 71.69 83 SER A N 1
ATOM 672 C CA . SER A 1 83 ? 6.495 4.366 -21.826 1.00 71.69 83 SER A CA 1
ATOM 673 C C . SER A 1 83 ? 6.349 4.873 -20.390 1.00 71.69 83 SER A C 1
ATOM 675 O O . SER A 1 83 ? 7.361 5.004 -19.694 1.00 71.69 83 SER A O 1
ATOM 677 N N . LYS A 1 84 ? 5.106 5.093 -19.960 1.00 80.25 84 LYS A N 1
ATOM 678 C CA . LYS A 1 84 ? 4.758 5.482 -18.591 1.00 80.25 84 LYS A CA 1
ATOM 679 C C . LYS A 1 84 ? 5.143 4.383 -17.592 1.00 80.25 84 LYS A C 1
ATOM 681 O O . LYS A 1 84 ? 5.036 3.192 -17.909 1.00 80.25 84 LYS A O 1
ATOM 686 N N . ARG A 1 85 ? 5.570 4.797 -16.404 1.00 86.44 85 ARG A N 1
ATOM 687 C CA . ARG A 1 85 ? 5.748 3.968 -15.210 1.00 86.44 85 ARG A CA 1
ATOM 688 C C . ARG A 1 85 ? 4.713 4.387 -14.168 1.00 86.44 85 ARG A C 1
ATOM 690 O O . ARG A 1 85 ? 4.303 5.545 -14.132 1.00 86.44 85 ARG A O 1
ATOM 697 N N . CYS A 1 86 ? 4.271 3.437 -13.365 1.00 89.12 86 CYS A N 1
ATOM 698 C CA . CYS A 1 86 ? 3.392 3.654 -12.231 1.00 89.12 86 CYS A CA 1
ATOM 699 C C . CYS A 1 86 ? 4.086 3.087 -11.006 1.00 89.12 86 CYS A C 1
ATOM 701 O O . CYS A 1 86 ? 4.467 1.916 -11.009 1.00 89.12 86 CYS A O 1
ATOM 703 N N . PHE A 1 87 ? 4.241 3.937 -10.006 1.00 90.44 87 PHE A N 1
ATOM 704 C CA . PHE A 1 87 ? 4.649 3.557 -8.670 1.00 90.44 87 PHE A CA 1
ATOM 705 C C . PHE A 1 87 ? 3.397 3.553 -7.817 1.00 90.44 87 PHE A C 1
ATOM 707 O O . PHE A 1 87 ? 2.630 4.515 -7.862 1.00 90.44 87 PHE A O 1
ATOM 714 N N . LEU A 1 88 ? 3.167 2.466 -7.099 1.00 92.25 88 LEU A N 1
ATOM 715 C CA . LEU A 1 88 ? 2.005 2.281 -6.247 1.00 92.25 88 LEU A CA 1
ATOM 716 C C . LEU A 1 88 ? 2.500 1.796 -4.886 1.00 92.25 88 LEU A C 1
ATOM 718 O O . LEU A 1 88 ? 3.235 0.813 -4.814 1.00 92.25 88 LEU A O 1
ATOM 722 N N . LEU A 1 89 ? 2.087 2.493 -3.833 1.00 93.31 89 LEU A N 1
ATOM 723 C CA . LEU A 1 89 ? 2.324 2.139 -2.445 1.00 93.31 89 LEU A CA 1
ATOM 724 C C . LEU A 1 89 ? 0.985 1.919 -1.749 1.00 93.31 89 LEU A C 1
ATOM 726 O O . LEU A 1 89 ? 0.050 2.705 -1.925 1.00 93.31 89 LEU A O 1
ATOM 730 N N . PHE A 1 90 ? 0.886 0.854 -0.962 1.00 94.06 90 PHE A N 1
ATOM 731 C CA . PHE A 1 90 ? -0.304 0.595 -0.156 1.00 94.06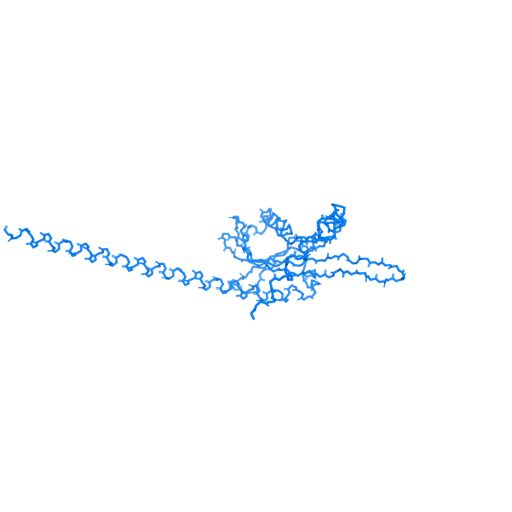 90 PHE A CA 1
ATOM 732 C C . PHE A 1 90 ? 0.017 -0.264 1.073 1.00 94.06 90 PHE A C 1
ATOM 734 O O . PHE A 1 90 ? 0.912 -1.111 1.003 1.00 94.06 90 PHE A O 1
ATOM 741 N N . PRO A 1 91 ? -0.712 -0.086 2.188 1.00 94.31 91 PRO A N 1
ATOM 742 C CA . PRO A 1 91 ? -0.606 -0.960 3.345 1.00 94.31 91 PRO A CA 1
ATOM 743 C C . PRO A 1 91 ? -1.178 -2.344 3.042 1.00 94.31 91 PRO A C 1
ATOM 745 O O . PRO A 1 91 ? -2.218 -2.477 2.386 1.00 94.31 91 PRO A O 1
ATOM 748 N N . ILE A 1 92 ? -0.540 -3.367 3.597 1.00 94.94 92 ILE A N 1
ATOM 749 C CA . ILE A 1 92 ? -1.023 -4.746 3.587 1.00 94.94 92 ILE A CA 1
ATOM 750 C C . ILE A 1 92 ? -1.009 -5.317 5.006 1.00 94.94 92 ILE A C 1
ATOM 752 O O . ILE A 1 92 ? -0.156 -4.975 5.828 1.00 94.94 92 ILE A O 1
ATOM 756 N N . ARG A 1 93 ? -1.975 -6.177 5.308 1.00 93.50 93 ARG A N 1
ATOM 757 C CA . ARG A 1 93 ? -2.148 -6.837 6.599 1.00 93.50 93 ARG A CA 1
ATOM 758 C C . ARG A 1 93 ? -2.253 -8.340 6.372 1.00 93.50 93 ARG A C 1
ATOM 760 O O . ARG A 1 93 ? -3.089 -8.783 5.593 1.00 93.50 93 ARG A O 1
ATOM 767 N N . GLY A 1 94 ? -1.405 -9.105 7.043 1.00 92.88 94 GLY A N 1
ATOM 768 C CA . GLY A 1 94 ? -1.606 -10.534 7.255 1.00 92.88 94 GLY A CA 1
ATOM 769 C C . GLY A 1 94 ? -2.156 -10.805 8.654 1.00 92.88 94 GLY A C 1
ATOM 770 O O . GLY A 1 94 ? -2.424 -9.871 9.420 1.00 92.88 94 GLY A O 1
ATOM 771 N N . SER A 1 95 ? -2.347 -12.081 8.982 1.00 91.25 95 SER A N 1
ATOM 772 C CA . SER A 1 95 ? -2.820 -12.497 10.309 1.00 91.25 95 SER A CA 1
ATOM 773 C C . SER A 1 95 ? -1.793 -12.233 11.411 1.00 91.25 95 SER A C 1
ATOM 775 O O . SER A 1 95 ? -2.183 -11.974 12.546 1.00 91.25 95 SER A O 1
ATOM 777 N N . GLU A 1 96 ? -0.500 -12.241 11.080 1.00 89.25 96 GLU A N 1
ATOM 778 C CA . GLU A 1 96 ? 0.585 -12.066 12.049 1.00 89.25 96 GLU A CA 1
ATOM 779 C C . GLU A 1 96 ? 1.181 -10.660 12.013 1.00 89.25 96 GLU A C 1
ATOM 781 O O . GLU A 1 96 ? 1.497 -10.088 13.056 1.00 89.25 96 GLU A O 1
ATOM 786 N N . ARG A 1 97 ? 1.358 -10.082 10.815 1.00 90.81 97 ARG A N 1
ATOM 787 C CA . ARG A 1 97 ? 2.075 -8.807 10.650 1.00 90.81 97 ARG A CA 1
ATOM 788 C C . ARG A 1 97 ? 1.400 -7.861 9.667 1.00 90.81 97 ARG A C 1
ATOM 790 O O . ARG A 1 97 ? 0.721 -8.264 8.724 1.00 90.81 97 ARG A O 1
ATOM 797 N N . LYS A 1 98 ? 1.639 -6.565 9.867 1.00 91.88 98 LYS A N 1
ATOM 798 C CA . LYS A 1 98 ? 1.325 -5.500 8.903 1.00 91.88 98 LYS A CA 1
ATOM 799 C C . LYS A 1 98 ? 2.586 -5.151 8.114 1.00 91.88 98 LYS A C 1
ATOM 801 O O . LYS A 1 98 ? 3.690 -5.370 8.598 1.00 91.88 98 LYS A O 1
ATOM 806 N N . GLY A 1 99 ? 2.423 -4.596 6.922 1.00 92.81 99 GLY A N 1
ATOM 807 C CA . GLY A 1 99 ? 3.531 -4.151 6.086 1.00 92.81 99 GLY A CA 1
ATOM 808 C C . GLY A 1 99 ? 3.112 -3.090 5.077 1.00 92.81 99 GLY A C 1
ATOM 809 O O . GLY A 1 99 ? 1.932 -2.753 4.946 1.00 92.81 99 GLY A O 1
ATOM 810 N N . LEU A 1 100 ? 4.092 -2.566 4.352 1.00 93.69 100 LEU A N 1
ATOM 811 C CA . LEU A 1 100 ? 3.910 -1.593 3.285 1.00 93.69 100 LEU A CA 1
ATOM 812 C C . LEU A 1 100 ? 4.405 -2.188 1.970 1.00 93.69 100 LEU A C 1
ATOM 814 O O . LEU A 1 100 ? 5.551 -2.611 1.858 1.00 93.69 100 LEU A O 1
ATOM 818 N N . VAL A 1 101 ? 3.545 -2.215 0.958 1.00 94.94 101 VAL A N 1
ATOM 819 C CA . VAL A 1 101 ? 3.901 -2.737 -0.361 1.00 94.94 101 VAL A CA 1
ATOM 820 C C . VAL A 1 101 ? 4.398 -1.600 -1.234 1.00 94.94 101 VAL A C 1
ATOM 822 O O . VAL A 1 101 ? 3.723 -0.581 -1.359 1.00 94.94 101 VAL A O 1
ATOM 825 N N . SER A 1 102 ? 5.535 -1.812 -1.891 1.00 93.62 102 SER A N 1
ATOM 826 C CA . SER A 1 102 ? 6.066 -0.944 -2.940 1.00 93.62 102 SER A CA 1
ATOM 827 C C . SER A 1 102 ? 6.015 -1.662 -4.282 1.00 93.62 102 SER A C 1
ATOM 829 O O . SER A 1 102 ? 6.588 -2.739 -4.458 1.00 93.62 102 SER A O 1
ATOM 831 N N . VAL A 1 103 ? 5.320 -1.060 -5.245 1.00 93.75 103 VAL A N 1
ATOM 832 C CA . VAL A 1 103 ? 5.116 -1.626 -6.578 1.00 93.75 103 VAL A CA 1
ATOM 833 C C . VAL A 1 103 ? 5.609 -0.657 -7.635 1.00 93.75 103 VAL A C 1
ATOM 835 O O . VAL A 1 103 ? 5.206 0.504 -7.656 1.00 93.75 103 VAL A O 1
ATOM 838 N N . GLU A 1 104 ? 6.397 -1.159 -8.580 1.00 92.44 104 GLU A N 1
ATOM 839 C CA . GLU A 1 104 ? 6.725 -0.447 -9.808 1.00 92.44 104 GLU A CA 1
ATOM 840 C C . GLU A 1 104 ? 6.264 -1.254 -11.017 1.00 92.44 104 GLU A C 1
ATOM 842 O O . GLU A 1 104 ? 6.629 -2.417 -11.201 1.00 92.44 104 GLU A O 1
ATOM 847 N N . VAL A 1 105 ? 5.486 -0.622 -11.894 1.00 92.50 105 VAL A N 1
ATOM 848 C CA . VAL A 1 105 ? 5.026 -1.244 -13.134 1.00 92.50 105 VAL A CA 1
ATOM 849 C C . VAL A 1 105 ? 5.224 -0.326 -14.323 1.00 92.50 105 VAL A C 1
ATOM 851 O O . VAL A 1 105 ? 4.915 0.865 -14.306 1.00 92.50 105 VAL A O 1
ATOM 854 N N . LYS A 1 106 ? 5.668 -0.921 -15.424 1.00 89.75 106 LYS A N 1
ATOM 855 C CA . LYS A 1 106 ? 5.792 -0.281 -16.726 1.00 89.75 106 LYS A CA 1
ATOM 856 C C . LYS A 1 106 ? 4.803 -0.911 -17.696 1.00 89.75 106 LYS A C 1
ATOM 858 O O . LYS A 1 106 ? 4.662 -2.125 -17.739 1.00 89.75 106 LYS A O 1
ATOM 863 N N . LYS A 1 107 ? 4.129 -0.113 -18.526 1.00 85.75 107 LYS A N 1
ATOM 864 C CA . LYS A 1 107 ? 3.242 -0.669 -19.562 1.00 85.75 107 LYS A CA 1
ATOM 865 C C . LYS A 1 107 ? 3.960 -0.750 -20.901 1.00 85.75 107 LYS A C 1
ATOM 867 O O . LYS A 1 107 ? 4.402 0.268 -21.436 1.00 85.75 107 LYS A O 1
ATOM 872 N N . LYS A 1 108 ? 4.072 -1.959 -21.451 1.00 83.12 108 LYS A N 1
ATOM 873 C CA . LYS A 1 108 ? 4.699 -2.231 -22.752 1.00 83.12 108 LYS A CA 1
ATOM 874 C C . LYS A 1 108 ? 3.718 -2.984 -23.639 1.00 83.12 108 LYS A C 1
ATOM 876 O O . LYS A 1 108 ? 3.223 -4.034 -23.254 1.00 83.12 108 LYS A O 1
ATOM 881 N N . LYS A 1 109 ? 3.421 -2.447 -24.828 1.00 79.69 109 LYS A N 1
ATOM 882 C CA . LYS A 1 109 ? 2.526 -3.078 -25.824 1.00 79.69 109 LYS A CA 1
ATOM 883 C C . LYS A 1 109 ? 1.177 -3.561 -25.240 1.00 79.69 109 LYS A C 1
ATOM 885 O O . LYS A 1 109 ? 0.627 -4.563 -25.677 1.00 79.69 109 LYS A O 1
ATOM 890 N N . GLY A 1 110 ? 0.638 -2.847 -24.247 1.00 78.06 110 GLY A N 1
ATOM 891 C CA . GLY A 1 110 ? -0.619 -3.196 -23.572 1.00 78.06 110 GLY A CA 1
ATOM 892 C C . GLY A 1 110 ? -0.497 -4.161 -22.385 1.00 78.06 110 GLY A C 1
ATOM 893 O O . GLY A 1 110 ? -1.473 -4.312 -21.654 1.00 78.06 110 GLY A O 1
ATOM 894 N N . GLN A 1 111 ? 0.677 -4.745 -22.141 1.00 84.88 111 GLN A N 1
ATOM 895 C CA . GLN A 1 111 ? 0.947 -5.618 -20.998 1.00 84.88 111 GLN A CA 1
ATOM 896 C C . GLN A 1 111 ? 1.601 -4.845 -19.847 1.00 84.88 111 GLN A C 1
ATOM 898 O O . GLN A 1 111 ? 2.335 -3.876 -20.069 1.00 84.88 111 GLN A O 1
ATOM 903 N N . TYR A 1 112 ? 1.307 -5.273 -18.620 1.00 89.94 112 TYR A N 1
ATOM 904 C CA . TYR A 1 112 ? 1.916 -4.750 -17.402 1.00 89.94 112 TYR A CA 1
ATOM 905 C C . TYR A 1 112 ? 3.200 -5.535 -17.122 1.00 89.94 112 TYR A C 1
ATOM 907 O O . TYR A 1 112 ? 3.151 -6.730 -16.860 1.00 89.94 112 TYR A O 1
AT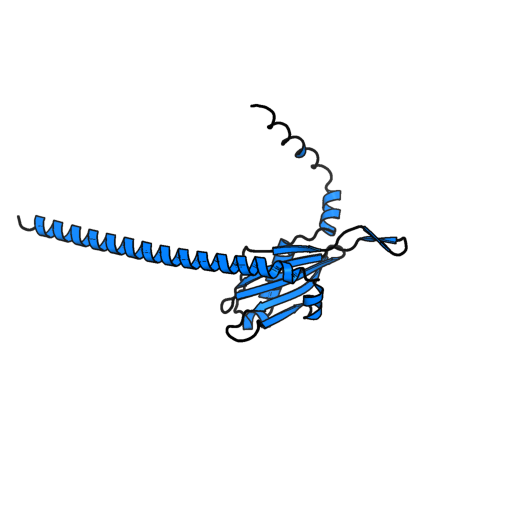OM 915 N N . ASP A 1 113 ? 4.332 -4.852 -17.221 1.00 91.38 113 ASP A N 1
ATOM 916 C CA . ASP A 1 113 ? 5.671 -5.358 -16.931 1.00 91.38 113 ASP A CA 1
ATOM 917 C C . ASP A 1 113 ? 6.039 -4.890 -15.517 1.00 91.38 113 ASP A C 1
ATOM 919 O O . ASP A 1 113 ? 6.337 -3.707 -15.311 1.00 91.38 113 ASP A O 1
ATOM 923 N N . MET A 1 114 ? 5.903 -5.793 -14.545 1.00 92.31 114 MET A N 1
ATOM 924 C CA . MET A 1 114 ? 6.205 -5.534 -13.137 1.00 92.31 114 MET A CA 1
ATOM 925 C C . MET A 1 114 ? 7.719 -5.469 -12.962 1.00 92.31 114 MET A C 1
ATOM 927 O O . MET A 1 114 ? 8.427 -6.394 -13.341 1.00 92.31 114 MET A O 1
ATOM 931 N N . LYS A 1 115 ? 8.204 -4.325 -12.483 1.00 91.88 115 LYS A N 1
ATOM 932 C CA . LYS A 1 115 ? 9.630 -4.057 -12.271 1.00 91.88 115 LYS A CA 1
ATOM 933 C C . LYS A 1 115 ? 10.049 -4.215 -10.828 1.00 91.88 115 LYS A C 1
ATOM 935 O O . LYS A 1 115 ? 11.178 -4.605 -10.589 1.00 91.88 115 LYS A O 1
ATOM 940 N N . LEU A 1 116 ? 9.128 -3.943 -9.916 1.00 93.31 116 LEU A N 1
ATOM 941 C CA . LEU A 1 116 ? 9.344 -4.080 -8.493 1.00 93.31 116 LEU A CA 1
ATOM 942 C C . LEU A 1 116 ? 8.045 -4.544 -7.847 1.00 93.31 116 LEU A C 1
ATOM 944 O O . LEU A 1 116 ? 6.974 -4.001 -8.144 1.00 93.31 116 LEU A O 1
ATOM 948 N N . LEU A 1 117 ? 8.154 -5.523 -6.960 1.00 95.50 117 LEU A N 1
ATOM 949 C CA . LEU A 1 117 ? 7.127 -5.884 -5.997 1.00 95.50 117 LEU A CA 1
ATOM 950 C C . LEU A 1 117 ? 7.837 -6.260 -4.703 1.00 95.50 117 LEU A C 1
ATOM 952 O O . LEU A 1 117 ? 8.365 -7.364 -4.583 1.00 95.50 117 LEU A O 1
ATOM 956 N N . ALA A 1 118 ? 7.857 -5.320 -3.767 1.00 94.50 118 ALA A N 1
ATOM 957 C CA . ALA A 1 118 ? 8.511 -5.472 -2.478 1.00 94.50 118 ALA A CA 1
ATOM 958 C C . ALA A 1 118 ? 7.525 -5.219 -1.336 1.00 94.50 118 ALA A C 1
ATOM 960 O O . ALA A 1 118 ? 6.584 -4.436 -1.486 1.00 94.50 118 ALA A O 1
ATOM 961 N N . VAL A 1 119 ? 7.756 -5.874 -0.203 1.00 94.62 119 VAL A N 1
ATOM 962 C CA . VAL A 1 119 ? 7.003 -5.676 1.036 1.00 94.62 119 VAL A CA 1
ATOM 963 C C . VAL A 1 119 ? 7.973 -5.294 2.144 1.00 94.62 119 VAL A C 1
ATOM 965 O O . VAL A 1 119 ? 8.894 -6.051 2.443 1.00 94.62 119 VAL A O 1
ATOM 968 N N . ASP A 1 120 ? 7.744 -4.132 2.743 1.00 92.62 120 ASP A N 1
ATOM 969 C CA . ASP A 1 120 ? 8.441 -3.654 3.932 1.00 92.62 120 ASP A CA 1
ATOM 970 C C . ASP A 1 120 ? 7.650 -4.060 5.173 1.00 92.62 120 ASP A C 1
ATOM 972 O O . ASP A 1 120 ? 6.499 -3.652 5.348 1.00 92.62 120 ASP A O 1
ATOM 976 N N . ILE A 1 121 ? 8.263 -4.867 6.031 1.00 91.81 121 ILE A N 1
ATOM 977 C CA . ILE A 1 121 ? 7.670 -5.363 7.269 1.00 91.81 121 ILE A CA 1
ATOM 978 C C . ILE A 1 121 ? 8.397 -4.681 8.434 1.00 91.81 121 ILE A C 1
ATOM 980 O O . ILE A 1 121 ? 9.581 -4.958 8.647 1.00 91.81 121 ILE A O 1
ATOM 984 N N . PRO A 1 122 ? 7.726 -3.790 9.184 1.00 88.12 122 PRO A N 1
ATOM 985 C CA . PRO A 1 122 ? 8.315 -3.189 10.368 1.00 88.12 122 PRO A CA 1
ATOM 986 C C . PRO A 1 122 ? 8.578 -4.266 11.421 1.00 88.12 122 PRO A C 1
ATOM 988 O O . PRO A 1 122 ? 7.689 -5.047 11.772 1.00 88.12 122 PRO A O 1
ATOM 991 N N . MET A 1 123 ? 9.814 -4.315 11.908 1.00 85.25 123 MET A N 1
ATOM 992 C CA . MET A 1 123 ? 10.249 -5.264 12.931 1.00 85.25 123 MET A CA 1
ATOM 993 C C . MET A 1 123 ? 10.128 -4.628 14.319 1.00 85.25 123 MET A C 1
ATOM 995 O O . MET A 1 123 ? 10.362 -3.434 14.483 1.00 85.25 123 MET A O 1
ATOM 999 N N . ALA A 1 124 ? 9.780 -5.424 15.335 1.00 80.19 124 ALA A N 1
ATOM 1000 C CA . ALA A 1 124 ? 9.694 -4.938 16.718 1.00 80.19 124 ALA A CA 1
ATOM 1001 C C . ALA A 1 124 ? 11.062 -4.497 17.273 1.00 80.19 124 ALA A C 1
ATOM 1003 O O . ALA A 1 124 ? 11.141 -3.591 18.098 1.00 80.19 124 ALA A O 1
ATOM 1004 N N . SER A 1 125 ? 12.140 -5.131 16.808 1.00 77.88 125 SER A N 1
ATOM 1005 C CA . SER A 1 125 ? 13.512 -4.725 17.085 1.00 77.88 125 SER A CA 1
ATOM 1006 C C . SER A 1 125 ? 14.369 -4.879 15.828 1.00 77.88 125 SER A C 1
ATOM 1008 O O . SER A 1 125 ? 14.255 -5.861 15.093 1.00 77.88 125 SER A O 1
ATOM 1010 N N . GLY A 1 126 ? 15.226 -3.889 15.577 1.00 77.56 126 GLY A N 1
ATOM 1011 C CA . GLY A 1 126 ? 16.072 -3.834 14.385 1.00 77.56 126 GLY A CA 1
ATOM 1012 C C . GLY A 1 126 ? 15.435 -3.101 13.196 1.00 77.56 126 GLY A C 1
ATOM 1013 O O . GLY A 1 126 ? 14.365 -2.508 13.328 1.00 77.56 126 GLY A O 1
ATOM 1014 N N . PRO A 1 127 ? 16.126 -3.075 12.043 1.00 83.50 127 PRO A N 1
ATOM 1015 C CA . PRO A 1 127 ? 15.626 -2.422 10.840 1.00 83.50 127 PRO A CA 1
ATOM 1016 C C . PRO A 1 127 ? 14.436 -3.181 10.239 1.00 83.50 127 PRO A C 1
ATOM 1018 O O . PRO A 1 127 ? 14.323 -4.398 10.394 1.00 83.50 127 PRO A O 1
ATOM 1021 N N . ASP A 1 128 ? 13.589 -2.460 9.501 1.00 86.75 128 ASP A N 1
ATOM 1022 C CA . ASP A 1 128 ? 12.514 -3.056 8.705 1.00 86.75 128 ASP A CA 1
ATOM 1023 C C . ASP A 1 128 ? 13.055 -4.182 7.813 1.00 86.75 128 ASP A C 1
ATOM 1025 O O . ASP A 1 128 ? 14.077 -4.034 7.134 1.00 86.75 128 ASP A O 1
ATOM 1029 N N . GLN A 1 129 ? 12.333 -5.300 7.773 1.00 90.00 129 GLN A N 1
ATOM 1030 C CA . GLN A 1 129 ? 12.645 -6.397 6.872 1.00 90.00 129 GLN A CA 1
ATOM 1031 C C . GLN A 1 129 ? 11.971 -6.147 5.523 1.00 90.00 129 GLN A C 1
ATOM 1033 O O . GLN A 1 129 ? 10.746 -6.076 5.439 1.00 90.00 129 GLN A O 1
ATOM 1038 N N . ARG A 1 130 ? 12.766 -6.058 4.453 1.00 92.19 130 ARG A N 1
ATOM 1039 C CA . ARG A 1 130 ? 12.257 -5.950 3.082 1.00 92.19 130 ARG A CA 1
ATOM 1040 C C . ARG A 1 130 ? 12.303 -7.297 2.376 1.00 92.19 130 ARG A C 1
ATOM 1042 O O . ARG A 1 130 ? 13.366 -7.901 2.249 1.00 92.19 130 ARG A O 1
ATOM 1049 N N . LEU A 1 131 ? 11.156 -7.733 1.869 1.00 93.25 131 LEU A N 1
ATOM 1050 C CA . LEU A 1 131 ? 11.020 -8.94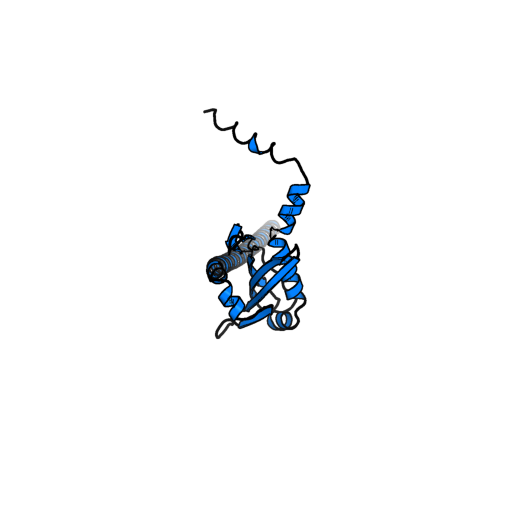0 1.059 1.00 93.25 131 LEU A CA 1
ATOM 1051 C C . LEU A 1 131 ? 10.724 -8.560 -0.389 1.00 93.25 131 LEU A C 1
ATOM 1053 O O . LEU A 1 131 ? 9.769 -7.834 -0.659 1.00 93.25 131 LEU A O 1
ATOM 1057 N N . PHE A 1 132 ? 11.515 -9.079 -1.324 1.00 94.19 132 PHE A N 1
ATOM 1058 C CA . PHE A 1 132 ? 11.324 -8.869 -2.757 1.00 94.19 132 PHE A CA 1
ATOM 1059 C C . PHE A 1 132 ? 10.667 -10.092 -3.388 1.00 94.19 132 PHE A C 1
ATOM 1061 O O . PHE A 1 132 ? 11.183 -11.202 -3.282 1.00 94.19 132 PHE A O 1
ATOM 1068 N N . LEU A 1 133 ? 9.539 -9.883 -4.064 1.00 94.56 133 LEU A N 1
ATOM 1069 C CA . LEU A 1 133 ? 8.939 -10.886 -4.944 1.00 94.56 133 LEU A CA 1
ATOM 1070 C C . LEU A 1 133 ? 9.348 -10.668 -6.405 1.00 94.56 133 LEU A C 1
ATOM 1072 O O . LEU A 1 133 ? 9.459 -11.626 -7.161 1.00 94.56 133 LEU A O 1
ATOM 1076 N N . GLU A 1 134 ? 9.554 -9.412 -6.801 1.00 93.62 134 GLU A N 1
ATOM 1077 C CA . GLU A 1 134 ? 10.072 -9.015 -8.114 1.00 93.62 134 GLU A CA 1
ATOM 1078 C C . GLU A 1 134 ? 11.021 -7.827 -7.949 1.00 93.62 134 GLU A C 1
ATOM 1080 O O . GLU A 1 134 ? 10.714 -6.900 -7.190 1.00 93.62 134 GLU A O 1
ATOM 1085 N N . GLY A 1 135 ? 12.113 -7.829 -8.717 1.00 90.62 135 GLY A N 1
ATOM 1086 C CA . GLY A 1 135 ? 13.184 -6.833 -8.630 1.00 90.62 135 GLY A CA 1
ATOM 1087 C C . GLY A 1 135 ? 14.090 -7.030 -7.412 1.00 90.62 135 GLY A C 1
ATOM 1088 O O . GLY A 1 135 ? 14.005 -8.039 -6.710 1.00 90.62 135 GLY A O 1
ATOM 1089 N N . ASP A 1 136 ? 14.954 -6.053 -7.173 1.00 89.81 136 ASP A N 1
ATOM 1090 C CA . ASP A 1 136 ? 15.914 -6.043 -6.077 1.00 89.81 136 ASP A CA 1
ATOM 1091 C C . ASP A 1 136 ? 16.040 -4.654 -5.408 1.00 89.81 136 ASP A C 1
ATOM 1093 O O . ASP A 1 136 ? 15.286 -3.710 -5.675 1.00 89.81 136 ASP A O 1
ATOM 1097 N N . GLU A 1 137 ? 17.007 -4.523 -4.496 1.00 86.81 137 GLU A N 1
ATOM 1098 C CA . GLU A 1 137 ? 17.299 -3.271 -3.788 1.00 86.81 137 GLU A CA 1
ATOM 1099 C C . GLU A 1 137 ? 17.790 -2.153 -4.729 1.00 86.81 137 GLU A C 1
ATOM 1101 O O . GLU A 1 137 ? 17.578 -0.969 -4.454 1.00 86.81 137 GLU A O 1
ATOM 1106 N N . VAL A 1 138 ? 18.430 -2.498 -5.850 1.00 85.44 138 VAL A N 1
ATOM 1107 C CA . VAL A 1 138 ? 18.834 -1.531 -6.873 1.00 85.44 138 VAL A CA 1
ATOM 1108 C C . VAL A 1 138 ? 17.596 -1.008 -7.585 1.00 85.44 138 VAL A C 1
ATOM 1110 O O . VAL A 1 138 ? 17.438 0.209 -7.662 1.00 85.44 138 VAL A O 1
ATOM 1113 N N . GLU A 1 139 ? 16.680 -1.866 -8.039 1.00 81.81 139 GLU A N 1
ATOM 1114 C CA . GLU A 1 139 ? 15.412 -1.413 -8.626 1.00 81.81 139 GLU A CA 1
ATOM 1115 C C . GLU A 1 139 ? 14.593 -0.568 -7.649 1.00 81.81 139 GLU A C 1
ATOM 1117 O O . GLU A 1 139 ? 14.068 0.482 -8.033 1.00 81.81 139 GLU A O 1
ATOM 1122 N N . TYR A 1 140 ? 14.553 -0.967 -6.377 1.00 82.25 140 TYR A N 1
ATOM 1123 C CA . TYR A 1 140 ? 13.898 -0.207 -5.315 1.00 82.25 140 TYR A CA 1
ATOM 1124 C C . TYR A 1 140 ? 14.452 1.221 -5.198 1.00 82.25 140 TYR A C 1
ATOM 1126 O O . TYR A 1 140 ? 13.692 2.192 -5.165 1.00 82.25 140 TYR A O 1
ATOM 1134 N N . LYS A 1 141 ? 15.783 1.374 -5.204 1.00 79.31 141 LYS A N 1
ATOM 1135 C CA . LYS A 1 141 ? 16.456 2.685 -5.162 1.00 79.31 141 LYS A CA 1
ATOM 1136 C C . LYS A 1 141 ? 16.309 3.468 -6.474 1.00 79.31 141 LYS A C 1
ATOM 1138 O O . LYS A 1 141 ? 16.124 4.687 -6.455 1.00 79.31 141 LYS A O 1
ATOM 1143 N N . VAL A 1 142 ? 16.353 2.782 -7.620 1.00 69.00 142 VAL A N 1
ATOM 1144 C CA . VAL A 1 142 ? 16.239 3.359 -8.975 1.00 69.00 142 VAL A CA 1
ATOM 1145 C C . VAL A 1 142 ? 14.830 3.868 -9.280 1.00 69.00 142 VAL A C 1
ATOM 1147 O O . VAL A 1 142 ? 14.683 4.733 -10.149 1.00 69.00 142 VAL A O 1
ATOM 1150 N N . GLY A 1 143 ? 13.815 3.460 -8.508 1.00 61.34 143 GLY A N 1
ATOM 1151 C CA . GLY A 1 143 ? 12.478 4.069 -8.493 1.00 61.34 143 GLY A CA 1
ATOM 1152 C C . GLY A 1 143 ? 12.465 5.598 -8.291 1.00 61.34 143 GLY A C 1
ATOM 1153 O O . GLY A 1 143 ? 11.419 6.238 -8.394 1.00 61.34 143 GLY A O 1
ATOM 1154 N N . GLY A 1 144 ? 13.635 6.209 -8.078 1.00 60.41 144 GLY A N 1
ATOM 1155 C CA . GLY A 1 144 ? 13.913 7.602 -8.422 1.00 60.41 144 GLY A CA 1
ATOM 1156 C C . GLY A 1 144 ? 13.592 8.563 -7.294 1.00 60.41 144 GLY A C 1
ATOM 1157 O O . GLY A 1 144 ? 13.247 9.711 -7.552 1.00 60.41 144 GLY A O 1
ATOM 1158 N N . GLY A 1 145 ? 13.603 8.072 -6.055 1.00 66.25 145 GLY A N 1
ATOM 1159 C CA . GLY A 1 145 ? 13.141 8.824 -4.891 1.00 66.25 145 GLY A CA 1
ATOM 1160 C C . GLY A 1 145 ? 11.626 9.070 -4.866 1.00 66.25 145 GLY A C 1
ATOM 1161 O O . GLY A 1 145 ? 11.109 9.591 -3.884 1.00 66.25 145 GLY A O 1
ATOM 1162 N N . LEU A 1 146 ? 10.878 8.671 -5.902 1.00 71.00 146 LEU A N 1
ATOM 1163 C CA . LEU A 1 146 ? 9.419 8.804 -5.925 1.00 71.00 146 LEU A CA 1
ATOM 1164 C C . LEU A 1 146 ? 8.758 7.868 -4.909 1.00 71.00 146 LEU A C 1
ATOM 1166 O O . LEU A 1 146 ? 7.804 8.259 -4.245 1.00 71.00 146 LEU A O 1
ATOM 1170 N N . ILE A 1 147 ? 9.293 6.652 -4.747 1.00 75.19 147 ILE A N 1
ATOM 1171 C CA . ILE A 1 147 ? 8.834 5.717 -3.711 1.00 75.19 147 ILE A CA 1
ATOM 1172 C C . ILE A 1 147 ? 9.068 6.319 -2.320 1.00 75.19 147 ILE A C 1
ATOM 1174 O O . ILE A 1 147 ? 8.152 6.323 -1.504 1.00 75.19 147 ILE A O 1
ATOM 1178 N N . SER A 1 148 ? 10.244 6.902 -2.060 1.00 74.94 148 SER A N 1
ATOM 1179 C CA . SER A 1 148 ? 10.516 7.555 -0.773 1.00 74.94 148 SER A CA 1
ATOM 1180 C C . SER A 1 148 ? 9.628 8.779 -0.537 1.00 74.94 148 SER A C 1
ATOM 1182 O O . SER A 1 148 ? 9.153 8.958 0.575 1.00 74.94 148 SER A O 1
ATOM 1184 N N . GLN A 1 149 ? 9.321 9.569 -1.572 1.00 73.69 149 GLN A N 1
ATOM 1185 C CA . GLN A 1 149 ? 8.393 10.705 -1.459 1.00 73.69 149 GLN A CA 1
ATOM 1186 C C . GLN A 1 149 ? 6.966 10.281 -1.088 1.00 73.69 149 GLN A C 1
ATOM 1188 O O . GLN A 1 149 ? 6.260 11.029 -0.416 1.00 73.69 149 GLN A O 1
ATOM 1193 N N . LEU A 1 150 ? 6.524 9.101 -1.533 1.00 77.62 150 LEU A N 1
ATOM 1194 C CA . LEU A 1 150 ? 5.198 8.577 -1.205 1.00 77.62 150 LEU A CA 1
ATOM 1195 C C . LEU A 1 150 ? 5.155 7.836 0.133 1.00 77.62 150 LEU A C 1
ATOM 1197 O O . LEU A 1 150 ? 4.072 7.686 0.695 1.00 77.62 150 LEU A O 1
ATOM 1201 N N . ARG A 1 151 ? 6.299 7.373 0.645 1.00 81.81 151 ARG A N 1
ATOM 1202 C CA . ARG A 1 151 ? 6.352 6.565 1.865 1.00 81.81 151 ARG A CA 1
ATOM 1203 C C . ARG A 1 151 ? 5.856 7.347 3.078 1.00 81.81 151 ARG A C 1
ATOM 1205 O O . ARG A 1 151 ? 4.932 6.886 3.741 1.00 81.81 151 ARG A O 1
ATOM 1212 N N . ASP A 1 152 ? 6.412 8.529 3.330 1.00 82.56 152 ASP A N 1
ATOM 1213 C CA . ASP A 1 152 ? 6.120 9.280 4.559 1.00 82.56 152 ASP A CA 1
ATOM 1214 C C . ASP A 1 152 ? 4.644 9.697 4.674 1.00 82.56 152 ASP A C 1
ATOM 1216 O O . ASP A 1 152 ? 4.046 9.461 5.728 1.00 82.56 152 ASP A O 1
ATOM 1220 N N . PRO A 1 153 ? 3.992 10.229 3.616 1.00 82.88 153 PRO A N 1
ATOM 1221 C CA . PRO A 1 153 ? 2.561 10.525 3.665 1.00 82.88 153 PRO A CA 1
ATOM 1222 C C . PRO A 1 153 ? 1.700 9.289 3.944 1.00 82.88 153 PRO A C 1
ATOM 1224 O O . PRO A 1 153 ? 0.725 9.378 4.687 1.00 82.88 153 PRO A O 1
ATOM 1227 N N . VAL A 1 154 ? 2.061 8.134 3.374 1.00 82.94 154 VAL A N 1
ATOM 1228 C CA . VAL A 1 154 ? 1.314 6.884 3.569 1.00 82.94 154 VAL A CA 1
ATOM 1229 C C . VAL A 1 154 ? 1.487 6.365 4.990 1.00 82.94 154 VAL A C 1
ATOM 1231 O O . VAL A 1 154 ? 0.495 6.035 5.630 1.00 82.94 154 VAL A O 1
ATOM 1234 N N . VAL A 1 155 ? 2.715 6.337 5.510 1.00 83.94 155 VAL A N 1
ATOM 1235 C CA . VAL A 1 155 ? 2.986 5.904 6.888 1.00 83.94 155 VAL A CA 1
ATOM 1236 C C . VAL A 1 155 ? 2.275 6.817 7.886 1.00 83.94 155 VAL A C 1
ATOM 1238 O O . VAL A 1 155 ? 1.627 6.326 8.804 1.00 83.94 155 VAL A O 1
ATOM 1241 N N . LYS A 1 156 ? 2.302 8.137 7.669 1.00 85.75 156 LYS A N 1
ATOM 1242 C CA . LYS A 1 156 ? 1.568 9.091 8.510 1.00 85.75 156 LYS A CA 1
ATOM 1243 C C . LYS A 1 156 ? 0.059 8.835 8.486 1.00 85.75 156 LYS A C 1
ATOM 1245 O O . LYS A 1 156 ? -0.572 8.833 9.538 1.00 85.75 156 LYS A O 1
ATOM 1250 N N . ALA A 1 157 ? -0.513 8.595 7.306 1.00 83.06 157 ALA A N 1
ATOM 1251 C CA . ALA A 1 157 ? -1.930 8.269 7.173 1.00 83.06 157 ALA A CA 1
ATOM 1252 C C . ALA A 1 157 ? -2.288 6.935 7.858 1.00 83.06 157 ALA A C 1
ATOM 1254 O O . ALA A 1 157 ? -3.343 6.835 8.476 1.00 83.06 157 ALA A O 1
ATOM 1255 N N . MET A 1 158 ? -1.402 5.934 7.806 1.00 81.19 158 MET A N 1
ATOM 1256 C CA . MET A 1 158 ? -1.576 4.669 8.529 1.00 81.19 158 MET A CA 1
ATOM 1257 C C . MET A 1 158 ? -1.564 4.855 10.050 1.00 81.19 158 MET A C 1
ATOM 1259 O O . MET A 1 158 ? -2.362 4.220 10.736 1.00 81.19 158 MET A O 1
ATOM 1263 N N . SER A 1 159 ? -0.669 5.697 10.577 1.00 83.75 159 SER A N 1
ATOM 1264 C CA . SER A 1 159 ? -0.614 5.992 12.014 1.00 83.75 159 SER A CA 1
ATOM 1265 C C . SER A 1 159 ? -1.879 6.700 12.485 1.00 83.75 159 SER A C 1
ATOM 1267 O O . SER A 1 159 ? -2.474 6.265 13.463 1.00 83.75 159 SER A O 1
ATOM 1269 N N . ALA A 1 160 ? -2.342 7.706 11.737 1.00 83.69 160 ALA A N 1
ATOM 1270 C CA . ALA A 1 160 ? -3.584 8.407 12.049 1.00 83.69 160 ALA A CA 1
ATOM 1271 C C . ALA A 1 160 ? -4.791 7.452 12.051 1.00 83.69 160 ALA A C 1
ATOM 1273 O O . ALA A 1 160 ? -5.578 7.467 12.986 1.00 83.69 160 ALA A O 1
ATOM 1274 N N . ALA A 1 161 ? -4.905 6.567 11.051 1.00 79.56 161 ALA A N 1
ATOM 1275 C CA . ALA A 1 161 ? -5.981 5.572 11.010 1.00 79.56 161 ALA A CA 1
ATOM 1276 C C . ALA A 1 161 ? -5.976 4.648 12.241 1.00 79.56 161 ALA A C 1
ATOM 1278 O O . ALA A 1 161 ? -7.027 4.358 12.793 1.00 79.56 161 ALA A O 1
ATOM 1279 N N . LYS A 1 162 ? -4.794 4.233 12.714 1.00 83.19 162 LYS A N 1
ATOM 1280 C CA . LYS A 1 162 ? -4.671 3.408 13.923 1.00 83.19 162 LYS A CA 1
ATOM 1281 C C . LYS A 1 162 ? -5.108 4.155 15.191 1.00 83.19 162 LYS A C 1
ATOM 1283 O O . LYS A 1 162 ? -5.656 3.532 16.095 1.00 83.19 162 LYS A O 1
ATOM 1288 N N . GLU A 1 163 ? -4.812 5.449 15.283 1.00 83.94 163 GLU A N 1
ATOM 1289 C CA . GLU A 1 163 ? -5.228 6.288 16.413 1.00 83.94 163 GLU A CA 1
ATOM 1290 C C . GLU A 1 163 ? -6.754 6.401 16.475 1.00 83.94 163 GLU A C 1
ATOM 1292 O O . GLU A 1 163 ? -7.318 6.192 17.544 1.00 83.94 163 GLU A O 1
ATOM 1297 N N . PHE A 1 164 ? -7.416 6.615 15.333 1.00 81.56 164 PHE A N 1
ATOM 1298 C CA . PHE A 1 164 ? -8.881 6.597 15.254 1.00 81.56 164 PHE A CA 1
ATOM 1299 C C . PHE A 1 164 ? -9.466 5.235 15.643 1.00 81.56 164 PHE A C 1
ATOM 1301 O O . PHE A 1 164 ? -10.302 5.190 16.534 1.00 81.56 164 PHE A O 1
ATOM 1308 N N . ASP A 1 165 ? -8.938 4.129 15.100 1.00 82.44 165 ASP A N 1
ATOM 1309 C CA . ASP A 1 165 ? -9.391 2.776 15.472 1.00 82.44 165 ASP A CA 1
ATOM 1310 C C . ASP A 1 165 ? -9.289 2.514 16.992 1.00 82.44 165 ASP A C 1
ATOM 1312 O O . ASP A 1 165 ? -10.046 1.721 17.543 1.00 82.44 165 ASP A O 1
ATOM 1316 N N . THR A 1 166 ? -8.313 3.130 17.671 1.00 88.75 166 THR A N 1
ATOM 1317 C CA . THR A 1 166 ? -8.110 2.962 19.121 1.00 88.75 166 THR A CA 1
ATOM 1318 C C . THR A 1 166 ? -9.104 3.798 19.923 1.00 88.75 166 THR A C 1
ATOM 1320 O O . THR A 1 166 ? -9.587 3.342 20.953 1.00 88.75 166 THR A O 1
ATOM 1323 N N . LEU A 1 167 ? -9.404 5.014 19.464 1.00 87.56 167 LEU A N 1
ATOM 1324 C CA . LEU A 1 167 ? -10.392 5.885 20.098 1.00 87.56 167 LEU A CA 1
ATOM 1325 C C . LEU A 1 167 ? -11.798 5.297 19.981 1.00 87.56 167 LEU A C 1
ATOM 1327 O O . LEU A 1 167 ? -12.486 5.222 20.992 1.00 87.56 167 LEU A O 1
ATOM 1331 N N . ASP A 1 168 ? -12.164 4.792 18.801 1.00 89.50 168 ASP A N 1
ATOM 1332 C CA . ASP A 1 168 ? -13.465 4.156 18.574 1.00 89.50 168 ASP A CA 1
ATOM 1333 C C . ASP A 1 168 ? -13.674 2.962 19.530 1.00 89.50 168 ASP A C 1
ATOM 1335 O O . ASP A 1 168 ? -14.744 2.811 20.108 1.00 89.50 168 ASP A O 1
ATOM 1339 N N . GLN A 1 169 ? -12.633 2.152 19.775 1.00 89.00 169 GLN A N 1
ATOM 1340 C CA . GLN A 1 169 ? -12.698 1.038 20.737 1.00 89.00 169 GLN A CA 1
ATOM 1341 C C . GLN A 1 169 ? -12.933 1.504 22.176 1.00 89.00 169 GLN A C 1
ATOM 1343 O O . GLN A 1 169 ? -13.705 0.883 22.901 1.00 89.00 169 GLN A O 1
ATOM 1348 N N . ILE A 1 170 ? -12.275 2.587 22.589 1.00 91.75 170 ILE A N 1
ATOM 1349 C CA . ILE A 1 170 ? -12.451 3.149 23.933 1.00 91.75 170 ILE A CA 1
ATOM 1350 C C . ILE A 1 170 ? -13.870 3.706 24.082 1.00 91.75 170 ILE A C 1
ATOM 1352 O O . ILE A 1 170 ? -14.522 3.447 25.089 1.00 91.75 170 ILE A O 1
ATOM 1356 N N . GLU A 1 171 ? -14.372 4.426 23.077 1.00 91.81 171 GLU A N 1
ATOM 1357 C CA . GLU A 1 171 ? -15.739 4.958 23.086 1.00 91.81 171 GLU A CA 1
ATOM 1358 C C . GLU A 1 171 ? -16.785 3.833 23.148 1.00 91.81 171 GLU A C 1
ATOM 1360 O O . GLU A 1 171 ? -17.726 3.916 23.938 1.00 91.81 171 GLU A O 1
ATOM 1365 N N . GLU A 1 172 ? -16.595 2.752 22.382 1.00 92.81 172 GLU A N 1
ATOM 1366 C CA . GLU A 1 172 ? -17.460 1.566 22.421 1.00 92.81 172 GLU A CA 1
ATOM 1367 C C . GLU A 1 172 ? -17.466 0.888 23.803 1.00 92.81 172 GLU A C 1
ATOM 1369 O O . GLU A 1 172 ? -18.530 0.493 24.290 1.00 92.81 172 GLU A O 1
ATOM 1374 N N . GLU A 1 173 ? -16.305 0.766 24.455 1.00 92.06 173 GLU A N 1
ATOM 1375 C CA . GLU A 1 173 ? -16.189 0.219 25.814 1.00 92.06 173 GLU A CA 1
ATOM 1376 C C . GLU A 1 173 ? -16.883 1.121 26.848 1.00 92.06 173 GLU A C 1
ATOM 1378 O O . GLU A 1 173 ? -17.687 0.639 27.649 1.00 92.06 173 GLU A O 1
ATOM 1383 N N . GLU A 1 174 ? -16.654 2.436 26.795 1.00 93.50 174 GLU A N 1
ATOM 1384 C CA . GLU A 1 174 ? -17.291 3.403 27.697 1.00 93.50 174 GLU A CA 1
ATOM 1385 C C . GLU A 1 174 ? -18.816 3.466 27.524 1.00 93.50 174 GLU A C 1
ATOM 1387 O O . GLU A 1 174 ? -19.558 3.659 28.495 1.00 93.50 174 GLU A O 1
ATOM 1392 N N . ASP A 1 175 ? -19.310 3.344 26.292 1.00 93.44 175 ASP A N 1
ATOM 1393 C CA . ASP A 1 175 ? -20.742 3.281 26.011 1.00 93.44 175 ASP A CA 1
ATOM 1394 C C . ASP A 1 175 ? -21.347 1.970 26.532 1.00 93.44 175 ASP A C 1
ATOM 1396 O O . ASP A 1 175 ? -22.412 1.993 27.157 1.00 93.44 175 ASP A O 1
ATOM 1400 N N . ALA A 1 176 ? -20.654 0.839 26.364 1.00 92.81 176 ALA A N 1
ATOM 1401 C CA . ALA A 1 176 ? -21.086 -0.446 26.907 1.00 92.81 176 ALA A CA 1
ATOM 1402 C C . ALA A 1 176 ? -21.154 -0.431 28.445 1.00 92.81 176 ALA A C 1
ATOM 1404 O O . ALA A 1 176 ? -22.139 -0.901 29.022 1.00 92.81 176 ALA A O 1
ATOM 1405 N N . GLU A 1 177 ? -20.162 0.159 29.116 1.00 93.75 177 GLU A N 1
ATOM 1406 C CA . GLU A 1 177 ? -20.169 0.339 30.572 1.00 93.75 177 GLU A CA 1
ATOM 1407 C C . GLU A 1 177 ? -21.323 1.236 31.033 1.00 93.75 177 GLU A C 1
ATOM 1409 O O . GLU A 1 177 ? -22.023 0.909 31.997 1.00 93.75 177 GLU A O 1
ATOM 1414 N N . ARG A 1 178 ? -21.573 2.349 30.331 1.00 91.56 178 ARG A N 1
ATOM 1415 C CA . ARG A 1 178 ? -22.692 3.249 30.643 1.00 91.56 178 ARG A CA 1
ATOM 1416 C C . ARG A 1 178 ? -24.046 2.565 30.480 1.00 91.56 178 ARG A C 1
ATOM 1418 O O . ARG A 1 178 ? -24.932 2.781 31.309 1.00 91.56 178 ARG A O 1
ATOM 1425 N N . GLU A 1 179 ? -24.230 1.749 29.448 1.00 93.44 179 GLU A N 1
ATOM 1426 C CA . GLU A 1 179 ? -25.472 0.994 29.255 1.00 93.44 179 GLU A CA 1
ATOM 1427 C C . GLU A 1 179 ? -25.650 -0.112 30.305 1.00 93.44 179 GLU A C 1
ATOM 1429 O O . GLU A 1 179 ? -26.759 -0.284 30.818 1.00 93.44 179 GLU A O 1
ATOM 1434 N N . LEU A 1 180 ? -24.571 -0.792 30.712 1.00 92.56 180 LEU A N 1
ATOM 1435 C CA . LEU A 1 180 ? -24.600 -1.749 31.824 1.00 92.56 180 LEU A CA 1
ATOM 1436 C C . LEU A 1 180 ? -25.014 -1.075 33.137 1.00 92.56 180 LEU A C 1
ATOM 1438 O O . LEU A 1 180 ? -25.943 -1.543 33.792 1.00 92.56 180 LEU A O 1
ATOM 1442 N N . GLN A 1 181 ? -24.409 0.064 33.483 1.00 91.19 181 GLN A N 1
ATOM 1443 C CA . GLN A 1 181 ? -24.757 0.813 34.697 1.00 91.19 181 GLN A CA 1
ATOM 1444 C C . GLN A 1 181 ? -26.218 1.276 34.691 1.00 91.19 181 GLN A C 1
ATOM 1446 O O . GLN A 1 181 ? -26.915 1.158 35.699 1.00 91.19 181 GLN A O 1
ATOM 1451 N N . LYS A 1 182 ? -26.724 1.771 33.552 1.00 93.38 182 LYS A N 1
ATOM 1452 C CA . LYS A 1 182 ? -28.141 2.149 33.417 1.00 93.38 182 LYS A CA 1
ATOM 1453 C C . LYS A 1 182 ? -29.067 0.946 33.569 1.00 93.38 182 LYS A C 1
ATOM 1455 O O . LYS A 1 182 ? -30.119 1.074 34.195 1.00 93.38 182 LYS A O 1
ATOM 1460 N N . ALA A 1 183 ? -28.701 -0.202 32.999 1.00 92.56 183 ALA A N 1
ATOM 1461 C CA . ALA A 1 183 ? -29.476 -1.429 33.121 1.00 92.56 183 ALA A CA 1
ATOM 1462 C C . ALA A 1 183 ? -29.509 -1.923 34.574 1.00 92.56 183 ALA A C 1
ATOM 1464 O O . ALA A 1 183 ? -30.587 -2.229 35.079 1.00 92.56 183 ALA A O 1
ATOM 1465 N N . GLU A 1 184 ? -28.369 -1.928 35.268 1.00 90.75 184 GLU A N 1
ATOM 1466 C CA . GLU A 1 184 ? -28.280 -2.274 36.690 1.00 90.75 184 GLU A CA 1
ATOM 1467 C C . GLU A 1 184 ? -29.099 -1.322 37.563 1.00 90.75 184 GLU A C 1
ATOM 1469 O O . GLU A 1 184 ? -29.869 -1.772 38.414 1.00 90.75 184 GLU A O 1
ATOM 1474 N N . GLN A 1 185 ? -28.993 -0.013 37.324 1.00 90.50 185 GLN A N 1
ATOM 1475 C CA . GLN A 1 185 ? -29.749 0.993 38.062 1.00 90.50 185 GLN A CA 1
ATOM 1476 C C . GLN A 1 185 ? -31.256 0.823 37.852 1.00 90.50 185 GLN A C 1
ATOM 1478 O O . GLN A 1 185 ? -32.012 0.807 38.819 1.00 90.50 185 GLN A O 1
ATOM 1483 N N . LYS A 1 186 ? -31.691 0.611 36.606 1.00 91.75 186 LYS A N 1
ATOM 1484 C CA . LYS A 1 186 ? -33.098 0.354 36.288 1.00 91.75 186 LYS A CA 1
ATOM 1485 C C . LYS A 1 186 ? -33.608 -0.919 36.966 1.00 91.75 186 LYS A C 1
ATOM 1487 O O . LYS A 1 186 ? -34.712 -0.917 37.497 1.00 91.75 186 LYS A O 1
ATOM 1492 N N . ASN A 1 187 ? -32.802 -1.979 36.978 1.00 89.81 187 ASN A N 1
ATOM 1493 C CA . ASN A 1 187 ? -33.159 -3.241 37.622 1.00 89.81 187 ASN A CA 1
ATOM 1494 C C . ASN A 1 187 ? -33.284 -3.066 39.148 1.00 89.81 187 ASN A C 1
ATOM 1496 O O . ASN A 1 187 ? -34.233 -3.557 39.753 1.00 89.81 187 ASN A O 1
ATOM 1500 N N . ARG A 1 188 ? -32.381 -2.292 39.773 1.00 90.00 188 ARG A N 1
ATOM 1501 C CA . ARG A 1 188 ? -32.474 -1.948 41.201 1.00 90.00 188 ARG A CA 1
ATOM 1502 C C . ARG A 1 188 ? -33.730 -1.131 41.509 1.00 90.00 188 ARG A C 1
ATOM 1504 O O . ARG A 1 188 ? -34.454 -1.466 42.442 1.00 90.00 188 ARG A O 1
ATOM 1511 N N . ASP A 1 189 ? -34.015 -0.112 40.703 1.00 89.25 189 ASP A N 1
ATOM 1512 C CA . ASP A 1 189 ? -35.201 0.734 40.863 1.00 89.25 189 ASP A CA 1
ATOM 1513 C C . ASP A 1 189 ? -36.510 -0.063 40.674 1.00 89.25 189 ASP A C 1
ATOM 1515 O O . ASP A 1 189 ? -37.518 0.226 41.322 1.00 89.25 189 ASP A O 1
ATOM 1519 N N . GLU A 1 190 ? -36.521 -1.069 39.791 1.00 86.50 190 GLU A N 1
ATOM 1520 C CA . GLU A 1 190 ? -37.654 -1.986 39.607 1.00 86.50 190 GLU A CA 1
ATOM 1521 C C . GLU A 1 190 ? -37.859 -2.897 40.828 1.00 86.50 190 GLU A C 1
ATOM 1523 O O . GLU A 1 190 ? -38.994 -3.033 41.291 1.00 86.50 190 GLU A O 1
ATOM 1528 N N . ILE A 1 191 ? -36.785 -3.453 41.400 1.00 86.50 191 ILE A N 1
ATOM 1529 C CA . ILE A 1 191 ? -36.847 -4.259 42.632 1.00 86.50 191 ILE A CA 1
ATOM 1530 C C . ILE A 1 191 ? -37.368 -3.415 43.807 1.00 86.50 191 ILE A C 1
ATOM 1532 O O . ILE A 1 191 ? -38.299 -3.837 44.493 1.00 86.50 191 ILE A O 1
ATOM 1536 N N . GLU A 1 192 ? -36.851 -2.196 43.999 1.00 84.81 192 GLU A N 1
ATOM 1537 C CA . GLU A 1 192 ? -37.286 -1.300 45.084 1.00 84.81 192 GLU A CA 1
ATOM 1538 C C . GLU A 1 192 ? -38.774 -0.916 44.988 1.00 84.81 192 GLU A C 1
ATOM 1540 O O . GLU A 1 192 ? -39.435 -0.718 46.012 1.00 84.81 192 GLU A O 1
ATOM 1545 N N . LYS A 1 193 ? -39.328 -0.793 43.773 1.00 86.31 193 LYS A N 1
ATOM 1546 C CA . LYS A 1 193 ? -40.769 -0.552 43.579 1.00 86.31 193 LYS A CA 1
ATOM 1547 C C . LYS A 1 193 ? -41.603 -1.767 43.977 1.00 86.31 193 LYS A C 1
ATOM 1549 O O . LYS A 1 193 ? -42.574 -1.613 44.710 1.00 86.31 193 LYS A O 1
ATOM 1554 N N . LEU A 1 194 ? -41.198 -2.961 43.543 1.00 82.56 194 LEU A N 1
ATOM 1555 C CA . LEU A 1 194 ? -41.897 -4.208 43.866 1.00 82.56 194 LEU A CA 1
ATOM 1556 C C . LEU A 1 194 ? -41.904 -4.492 45.377 1.00 82.56 194 LEU A C 1
ATOM 1558 O O . LEU A 1 194 ? -42.917 -4.942 45.909 1.00 82.56 194 LEU A O 1
ATOM 1562 N N . GLU A 1 195 ? -40.812 -4.189 46.086 1.00 78.56 195 GLU A N 1
ATOM 1563 C CA . GLU A 1 195 ? -40.735 -4.347 47.546 1.00 78.56 195 GLU A CA 1
ATOM 1564 C C . GLU A 1 195 ? -41.665 -3.386 48.305 1.00 78.56 195 GLU A C 1
ATOM 1566 O O . GLU A 1 195 ? -42.261 -3.776 49.310 1.00 78.56 195 GLU A O 1
ATOM 1571 N N . LYS A 1 196 ? -41.828 -2.145 47.826 1.00 77.69 196 LYS A N 1
ATOM 1572 C CA . LYS A 1 196 ? -42.741 -1.163 48.440 1.00 77.69 196 LYS A CA 1
ATOM 1573 C C . LYS A 1 196 ? -44.212 -1.497 48.201 1.00 77.69 196 LYS A C 1
ATOM 1575 O O . LYS A 1 196 ? -45.019 -1.297 49.107 1.00 77.69 196 LYS A O 1
ATOM 1580 N N . ASP A 1 197 ? -44.548 -2.032 47.031 1.00 72.44 197 ASP A N 1
ATOM 1581 C CA . ASP A 1 197 ? -45.923 -2.413 46.686 1.00 72.44 197 ASP A CA 1
ATOM 1582 C C . ASP A 1 197 ? -46.369 -3.713 47.391 1.00 72.44 197 ASP A C 1
ATOM 1584 O O . ASP A 1 197 ? -47.555 -3.904 47.645 1.00 72.44 197 ASP A O 1
ATOM 1588 N N . GLY A 1 198 ? -45.432 -4.594 47.768 1.00 60.84 198 GLY A N 1
ATOM 1589 C CA . GLY A 1 198 ? -45.709 -5.837 48.504 1.00 60.84 198 GLY A CA 1
ATOM 1590 C C . GLY A 1 198 ? -45.885 -5.693 50.025 1.00 60.84 198 GLY A C 1
ATOM 1591 O O . GLY A 1 198 ? -46.123 -6.694 50.697 1.00 60.84 198 GLY A O 1
ATOM 1592 N N . HIS A 1 199 ? -45.742 -4.485 50.583 1.00 58.59 199 HIS A N 1
ATOM 1593 C CA . HIS A 1 199 ? -45.866 -4.199 52.024 1.00 58.59 199 HIS A CA 1
ATOM 1594 C C . HIS A 1 199 ? -47.197 -3.516 52.419 1.00 58.59 199 HIS A C 1
ATOM 1596 O O . HIS A 1 199 ? -47.287 -2.947 53.510 1.00 58.59 199 HIS A O 1
ATOM 1602 N N . GLN A 1 200 ? -48.216 -3.564 51.549 1.00 47.09 200 GLN A N 1
ATOM 1603 C CA . GLN A 1 200 ? -49.588 -3.092 51.811 1.00 47.09 200 GLN A CA 1
ATOM 1604 C C . GLN A 1 200 ? -50.548 -4.216 52.205 1.00 47.09 200 GLN A C 1
ATOM 1606 O O . GLN A 1 200 ? -50.489 -5.301 51.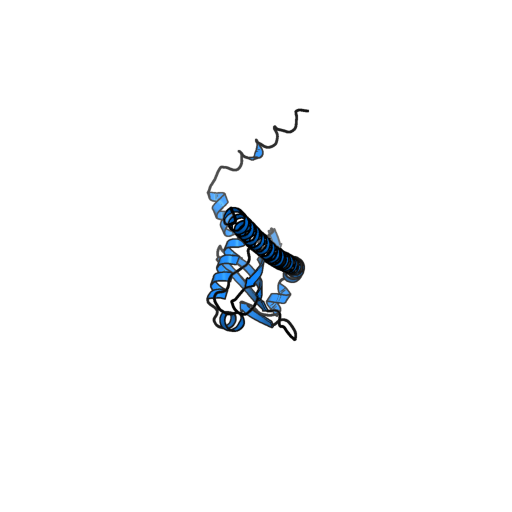586 1.00 47.09 200 GLN A O 1
#

pLDDT: mean 79.75, std 17.44, range [30.84, 96.38]

InterPro domains:
  IPR038552 Tim21 IMS domain superfamily [G3DSA:3.10.450.320] (32-140)

Sequence (200 aa):
MEDYVWHCQYLYWVLRRNGQGLYVRARFTINPDRVYRIAMRRLNTSAGILEVMGAPLSGSDLRAYVMSGGGLTIKDFKPRIRSKRCFLLFPIRGSERKGLVSVEVKKKKGQYDMKLLAVDIPMASGPDQRLFLEGDEVEYKVGGGLISQLRDPVVKAMSAAKEFDTLDQIEEEEDAERELQKAEQKNRDEIEKLEKDGHQ

Organism: Cannabis sativa (NCBI:txid3483)

Secondary structure (DSSP, 8-state):
---SSSSSSGGGSSS---HHHHHHHHHHPPPHHHHHHHHHHHHTT-HHHHHHH-SSPEE-S--EEEEE--SEEEETTEEEEPPPEEEEEEEEE-SS-EEEEEEEEEEETTEEEEEEEEEEE--SSSSPEEEEEES-HHHHHHTTTHHHHHHHHHHHHHHHHHHHHHHHHHHHHHHHHHHHHHHHHHHHHHHHHHHHHTT-

Radius of gyration: 27.51 Å; chains: 1; bounding box: 68×56×87 Å

Foldseek 3Di:
DDDPPPPPPPVVPPPPDDPVVVVVCLLQDDDVVVVVVVLLVLLQVDPVNCVVQPPDKDWDPDKDKDKDAFDFDQDPNDTDTDWIKMWMKTWMHHPHFIWIWTWIWTRDRSDTDTAWTKIFTDDPDDHTDIDTPHHDPVSVPVVPCVSVVRVVVNVVVVVVVVVVVVVVVVVVVVVVVVVVVVVVVVVVVVVVVVVVVVPD